Protein AF-A0A1F6EE47-F1 (afdb_monomer)

Radius of gyration: 22.29 Å; Cα contacts (8 Å, |Δi|>4): 575; chains: 1; bounding box: 83×34×62 Å

Organism: NCBI:txid1798505

Nearest PDB structures (foldseek):
  5feb-assembly1_A  TM=3.328E-01  e=7.705E-01  Homo sapiens
  3nab-assembly1_H  TM=1.943E-01  e=7.220E-02  Homo sapiens
  8c7j-assembly1_A  TM=1.849E-01  e=5.494E-01  Cricetulus griseus
  6cpg-assembly1_E  TM=3.644E-01  e=6.563E+00  synthetic construct
  7kzw-assembly1_A  TM=3.455E-01  e=9.739E+00  Francisella tularensis subsp. tularensis SCHU S4

Sequence (277 aa):
MRSLITLIVPLLAALLFLTPASAAFEWRNFGTDPFASSHDDAMQDRERVFRESFGFSIACVAEALRVTSQPGATVRLNVGDQLTVMLSGGFVSNPDTVIAFAPVRTGIEYAATAESWTIFCDGVERQILLPEICFNWSLRTPPRGQEVCLTAEFTVVPGDLVRWALLTRRPMPRSGCWEVCDGDVCSSPQTPCDNCNWLGPLSRVPNDRVPLHSGTYTARATRQTISLPLAAGDEYLALCVDREGQGQSDGGVIEPSDWNEFTYALPPQVWPVWRAF

pLDDT: mean 72.68, std 18.05, range [28.75, 97.94]

Mean predicted aligned error: 14.86 Å

Foldseek 3Di:
DDDDDDDDDDPPPVPPPPPPPPAAAEQAAFQPQFLDPALVRLLVCLLVCVCPVVVDDPVRSVQSNVQVVDWADKDKAFFQDWFQWWAGNNGDIGGRYTYHYDDPDAQDTDIFIWGWDWDQPPNWIKIWIQTRTSRITTIHTADPDDADWQKEKEFDDQQKKKKKFWWALGRDGDHPQQWKDLDPDIDGFHFDRDPDPCVQVCVPPPPSTDGRTMHIDGRRHGMIMGIHGPVSLQIKMKMWIADPPPGATFIDIQHSVNSVPSYDYGDGDGGDDDPDD

Solvent-accessible surface area (backbone atoms only — not comparable to full-atom values): 15674 Å² total; per-residue (Å²): 135,88,86,92,84,83,80,85,79,81,81,74,75,80,75,81,74,79,66,73,80,72,76,59,36,65,53,38,56,89,71,61,55,35,26,29,96,39,67,70,58,36,59,71,46,41,67,56,42,34,43,72,72,68,60,40,51,75,68,38,34,55,50,50,55,58,58,67,72,43,91,51,49,84,44,75,47,40,26,53,41,71,27,53,28,35,29,26,60,64,70,45,7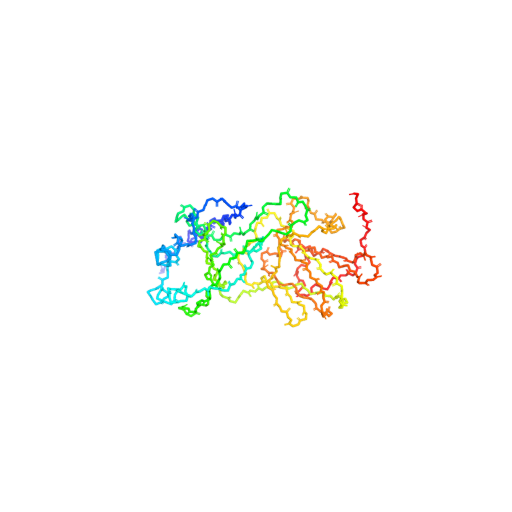8,34,55,47,21,29,31,40,62,63,77,92,52,94,62,56,72,66,62,48,51,22,38,33,44,78,46,76,40,97,93,41,62,32,37,42,35,37,28,79,61,27,27,28,49,27,34,35,57,72,58,91,70,90,76,70,56,39,44,42,32,39,77,54,56,58,58,19,39,39,34,39,28,41,30,33,79,62,87,75,81,91,58,72,30,48,31,34,24,48,49,93,51,69,41,68,63,49,30,61,46,70,80,66,85,51,66,52,50,50,73,78,45,67,90,72,44,43,66,56,38,20,37,74,47,69,32,79,31,44,48,36,38,41,33,30,41,58,78,51,42,80,29,35,40,33,39,39,34,37,43,65,97,67,70,72,44,43,33,36,65,44,45,43,83,52,55,81,44,77,61,42,64,69,66,93,35,81,47,78,79,76,76,84,127

Secondary structure (DSSP, 8-state):
----------SSSSSS-----PPPPEE-STTSS-S-SSHHHHHHTHHHIIIIIS---HHHHHHHHHHHTS--EEEEEETT-EEEEEEETTTEEEEEEEE-PPPSSTT---EEEEEEEEEEETTEEEEEEEETTTT--EEEPPPSS-PPEEEEEEE--TT-EEEEEEEESSPPPP-S--EEEETTEEEPPP-S-----THHHHTTS-TT-EEEEEEEEE-SSSEEEEEEEGGGGGSEEEEEEE-TTT-S-EEEEE-GGGGGSSS-----EE-------

Structure (mmCIF, N/CA/C/O backbone):
data_AF-A0A1F6EE47-F1
#
_entry.id   AF-A0A1F6EE47-F1
#
loop_
_atom_site.group_PDB
_atom_site.id
_atom_site.type_symbol
_atom_site.label_atom_id
_atom_site.label_alt_id
_atom_site.label_comp_id
_atom_site.label_asym_id
_atom_site.label_entity_id
_atom_site.label_seq_id
_atom_site.pdbx_PDB_ins_code
_atom_site.Cartn_x
_atom_site.Cartn_y
_atom_site.Cartn_z
_atom_site.occupancy
_atom_site.B_iso_or_equiv
_atom_site.auth_seq_id
_atom_site.auth_comp_id
_atom_site.auth_asym_id
_atom_site.auth_atom_id
_atom_site.pdbx_PDB_model_num
ATOM 1 N N . MET A 1 1 ? -54.546 6.536 -36.642 1.00 38.75 1 MET A N 1
ATOM 2 C CA . MET A 1 1 ? -53.067 6.624 -36.707 1.00 38.75 1 MET A CA 1
ATOM 3 C C . MET A 1 1 ? -52.617 7.490 -35.532 1.00 38.75 1 MET A C 1
ATOM 5 O O . MET A 1 1 ? -52.939 8.665 -35.534 1.00 38.75 1 MET A O 1
ATOM 9 N N . ARG A 1 2 ? -52.304 6.887 -34.371 1.00 38.53 2 ARG A N 1
ATOM 10 C CA . ARG A 1 2 ? -50.935 6.685 -33.820 1.00 38.53 2 ARG A CA 1
ATOM 11 C C . ARG A 1 2 ? -50.128 7.996 -33.807 1.00 38.53 2 ARG A C 1
ATOM 13 O O . ARG A 1 2 ? -49.660 8.414 -34.853 1.00 38.53 2 ARG A O 1
ATOM 20 N N . SER A 1 3 ? -50.215 8.763 -32.718 1.00 38.47 3 SER A N 1
ATOM 21 C CA . SER A 1 3 ? -49.303 8.766 -31.547 1.00 38.47 3 SER A CA 1
ATOM 22 C C . SER A 1 3 ? -47.941 9.387 -31.849 1.00 38.47 3 SER A C 1
ATOM 24 O O . SER A 1 3 ? -47.076 8.730 -32.416 1.00 38.47 3 SER A O 1
ATOM 26 N N . LEU A 1 4 ? -47.755 10.632 -31.399 1.00 44.78 4 LEU A N 1
ATOM 27 C CA . LEU A 1 4 ? -46.474 11.336 -31.367 1.00 44.78 4 LEU A CA 1
ATOM 28 C C . LEU A 1 4 ? -46.317 11.985 -29.983 1.00 44.78 4 LEU A C 1
ATOM 30 O O . LEU A 1 4 ? -46.493 13.181 -29.798 1.00 44.78 4 LEU A O 1
ATOM 34 N N . ILE A 1 5 ? -46.075 11.144 -28.981 1.00 56.22 5 ILE A N 1
ATOM 35 C CA . ILE A 1 5 ? -45.538 11.541 -27.677 1.00 56.22 5 ILE A CA 1
ATOM 36 C C . ILE A 1 5 ? -44.455 10.516 -27.392 1.00 56.22 5 ILE A C 1
ATOM 38 O O . ILE A 1 5 ? -44.768 9.398 -26.983 1.00 56.22 5 ILE A O 1
ATOM 42 N N . THR A 1 6 ? -43.195 10.834 -27.679 1.00 46.22 6 THR A N 1
ATOM 43 C CA . THR A 1 6 ? -42.081 10.061 -27.122 1.00 46.22 6 THR A CA 1
ATOM 44 C C . THR A 1 6 ? -40.764 10.834 -27.185 1.00 46.22 6 THR A C 1
ATOM 46 O O . THR A 1 6 ? -40.290 11.188 -28.258 1.00 46.22 6 THR A O 1
ATOM 49 N N . LEU A 1 7 ? -40.182 11.006 -25.992 1.00 42.78 7 LEU A N 1
ATOM 50 C CA . LEU A 1 7 ? -38.746 11.060 -25.698 1.00 42.78 7 LEU A CA 1
ATOM 51 C C . LEU A 1 7 ? -37.964 12.320 -26.099 1.00 42.78 7 LEU A C 1
ATOM 53 O O . LEU A 1 7 ? -37.087 12.301 -26.954 1.00 42.78 7 LEU A O 1
ATOM 57 N N . ILE A 1 8 ? -38.159 13.378 -25.317 1.00 50.56 8 ILE A N 1
ATOM 58 C CA . ILE A 1 8 ? -37.025 14.158 -24.804 1.00 50.56 8 ILE A CA 1
ATOM 59 C C . ILE A 1 8 ? -36.973 13.826 -23.307 1.00 50.56 8 ILE A C 1
ATOM 61 O O . ILE A 1 8 ? -38.031 13.765 -22.690 1.00 50.56 8 ILE A O 1
ATOM 65 N N . VAL A 1 9 ? -35.777 13.604 -22.748 1.00 47.34 9 VAL A N 1
ATOM 66 C CA . VAL A 1 9 ? -35.469 12.994 -21.427 1.00 47.34 9 VAL A CA 1
ATOM 67 C C . VAL A 1 9 ? -35.336 11.461 -21.543 1.00 47.34 9 VAL A C 1
ATOM 69 O O . VAL A 1 9 ? -36.351 10.771 -21.562 1.00 47.34 9 VAL A O 1
ATOM 72 N N . PRO A 1 10 ? -34.106 10.909 -21.686 1.00 43.91 10 PRO A N 1
ATOM 73 C CA . PRO A 1 10 ? -33.052 11.056 -20.681 1.00 43.91 10 PRO A CA 1
ATOM 74 C C . PRO A 1 10 ? -31.636 11.134 -21.298 1.00 43.91 10 PRO A C 1
ATOM 76 O O . PRO A 1 10 ? -30.920 10.143 -21.358 1.00 43.91 10 PRO A O 1
ATOM 79 N N . LEU A 1 11 ? -31.193 12.319 -21.727 1.00 39.97 11 LEU A N 1
ATOM 80 C CA . LEU A 1 11 ? -29.758 12.562 -21.977 1.00 39.97 11 LEU A CA 1
ATOM 81 C C . LEU A 1 11 ? -29.088 13.330 -20.821 1.00 39.97 11 LEU A C 1
ATOM 83 O O . LEU A 1 11 ? -27.889 13.574 -20.848 1.00 39.97 11 LEU A O 1
ATOM 87 N N . LEU A 1 12 ? -29.853 13.678 -19.777 1.00 40.66 12 LEU A N 1
ATOM 88 C CA . LEU A 1 12 ? -29.354 14.364 -18.578 1.00 40.66 12 LEU A CA 1
ATOM 89 C C . LEU A 1 12 ? -28.996 13.426 -17.411 1.00 40.66 12 LEU A C 1
ATOM 91 O O . LEU A 1 12 ? -28.459 13.892 -16.414 1.00 40.66 12 LEU A O 1
ATOM 95 N N . ALA A 1 13 ? -29.256 12.119 -17.513 1.00 44.00 13 ALA A N 1
ATOM 96 C CA . ALA A 1 13 ? -28.971 11.177 -16.423 1.00 44.00 13 ALA A CA 1
ATOM 97 C C . ALA A 1 13 ? -27.540 10.597 -16.450 1.00 44.00 13 ALA A C 1
ATOM 99 O O . ALA A 1 13 ? -27.125 9.969 -15.483 1.00 44.00 13 ALA A O 1
ATOM 100 N N . ALA A 1 14 ? -26.770 10.819 -17.522 1.00 42.91 14 ALA A N 1
ATOM 101 C CA . ALA A 1 14 ? -25.417 10.266 -17.666 1.00 42.91 14 ALA A CA 1
ATOM 102 C C . ALA A 1 14 ? -24.290 11.223 -17.220 1.00 42.91 14 ALA A C 1
ATOM 104 O O . ALA A 1 14 ? -23.125 10.843 -17.234 1.00 42.91 14 ALA A O 1
ATOM 105 N N . LEU A 1 15 ? -24.616 12.452 -16.806 1.00 38.53 15 LEU A N 1
ATOM 106 C CA . LEU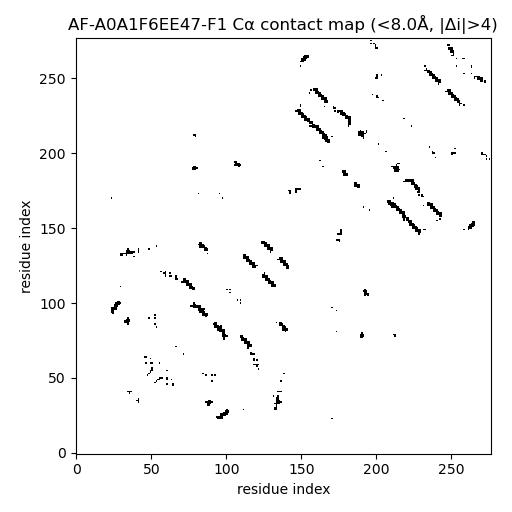 A 1 15 ? -23.638 13.488 -16.433 1.00 38.53 15 LEU A CA 1
ATOM 107 C C . LEU A 1 15 ? -23.430 13.648 -14.915 1.00 38.53 15 LEU A C 1
ATOM 109 O O . LEU A 1 15 ? -22.719 14.556 -14.497 1.00 38.53 15 LEU A O 1
ATOM 113 N N . LEU A 1 16 ? -24.016 12.777 -14.084 1.00 39.62 16 LEU A N 1
ATOM 114 C CA . LEU A 1 16 ? -24.031 12.935 -12.620 1.00 39.62 16 LEU A CA 1
ATOM 115 C C . LEU A 1 16 ? -23.097 12.009 -11.821 1.00 39.62 16 LEU A C 1
ATOM 117 O O . LEU A 1 16 ? -23.175 12.003 -10.599 1.00 39.62 16 LEU A O 1
ATOM 121 N N . PHE A 1 17 ? -22.163 11.296 -12.459 1.00 37.28 17 PHE A N 1
ATOM 122 C CA . PHE A 1 17 ? -21.141 10.524 -11.727 1.00 37.28 17 PHE A CA 1
ATOM 123 C C . PHE A 1 17 ? -19.707 10.777 -12.198 1.00 37.28 17 PHE A C 1
ATOM 125 O O . PHE A 1 17 ? -18.836 9.930 -12.032 1.00 37.28 17 PHE A O 1
ATOM 132 N N . LEU A 1 18 ? -19.419 11.976 -12.707 1.00 34.66 18 LEU A N 1
ATOM 133 C CA . LEU A 1 18 ? -18.061 12.508 -12.599 1.00 34.66 18 LEU A CA 1
ATOM 134 C C . LEU A 1 18 ? -17.890 13.008 -11.162 1.00 34.66 18 LEU A C 1
ATOM 136 O O . LEU A 1 18 ? -17.888 14.209 -10.900 1.00 34.66 18 LEU A O 1
ATOM 140 N N . THR A 1 19 ? -17.808 12.076 -10.208 1.00 37.03 19 THR A N 1
ATOM 141 C CA . THR A 1 19 ? -17.204 12.407 -8.919 1.00 37.03 19 THR A CA 1
ATOM 142 C C . THR A 1 19 ? -15.814 12.938 -9.246 1.00 37.03 19 THR A C 1
ATOM 144 O O . THR A 1 19 ? -15.086 12.250 -9.973 1.00 37.03 19 THR A O 1
ATOM 147 N N . PRO A 1 20 ? -15.434 14.146 -8.792 1.00 36.84 20 PRO A N 1
ATOM 148 C CA . PRO A 1 20 ? -14.045 14.551 -8.899 1.00 36.84 20 PRO A CA 1
ATOM 149 C C . PRO A 1 20 ? -13.223 13.414 -8.300 1.00 36.84 20 PRO A C 1
ATOM 151 O O . PRO A 1 20 ? -13.563 12.925 -7.222 1.00 36.84 20 PRO A O 1
ATOM 154 N N . ALA A 1 21 ? -12.211 12.939 -9.029 1.00 44.69 21 ALA A N 1
ATOM 155 C CA . ALA A 1 21 ? -11.207 12.074 -8.439 1.00 44.69 21 ALA A CA 1
ATOM 156 C C . ALA A 1 21 ? -10.668 12.853 -7.237 1.00 44.69 21 ALA A C 1
ATOM 158 O O . ALA A 1 21 ? -9.976 13.858 -7.416 1.00 44.69 21 ALA A O 1
ATOM 159 N N . SER A 1 22 ? -11.121 12.484 -6.036 1.00 51.94 22 SER A N 1
ATOM 160 C CA . SER A 1 22 ? -10.661 13.110 -4.809 1.00 51.94 22 SER A CA 1
ATOM 161 C C . SER A 1 22 ? -9.159 12.907 -4.815 1.00 51.94 22 SER A C 1
ATOM 163 O O . SER A 1 22 ? -8.699 11.774 -4.971 1.00 51.94 22 SER A O 1
ATOM 165 N N . ALA A 1 23 ? -8.395 13.996 -4.793 1.00 60.44 23 ALA A N 1
ATOM 166 C CA . ALA A 1 23 ? -6.951 13.870 -4.767 1.00 60.44 23 ALA A CA 1
ATOM 167 C C . ALA A 1 23 ? -6.591 13.063 -3.515 1.00 60.44 23 ALA A C 1
ATOM 169 O O . ALA A 1 23 ? -7.028 13.417 -2.419 1.00 60.44 23 ALA A O 1
ATOM 170 N N . ALA A 1 24 ? -5.862 11.962 -3.703 1.00 68.50 24 ALA A N 1
ATOM 171 C CA . ALA A 1 24 ? -5.392 11.122 -2.611 1.00 68.50 24 ALA A CA 1
ATOM 172 C C . ALA A 1 24 ? -4.712 11.992 -1.545 1.00 68.50 24 ALA A C 1
ATOM 174 O O . ALA A 1 24 ? -3.914 12.875 -1.878 1.00 68.50 24 ALA A O 1
ATOM 175 N N . PHE A 1 25 ? -5.037 11.770 -0.272 1.00 79.50 25 PHE A N 1
ATOM 176 C CA . PHE A 1 25 ? -4.354 12.469 0.810 1.00 79.50 25 PHE A CA 1
ATOM 177 C C . PHE A 1 25 ? -2.930 11.931 0.935 1.00 79.50 25 PHE A C 1
ATOM 179 O O . PHE A 1 25 ? -2.726 10.724 1.004 1.00 79.50 25 PHE A O 1
ATOM 186 N N . GLU A 1 26 ? -1.934 12.807 0.991 1.00 79.38 26 GLU A N 1
ATOM 187 C CA . GLU A 1 26 ? -0.536 12.398 1.091 1.00 79.38 26 GLU A CA 1
ATOM 188 C C . GLU A 1 26 ? -0.009 12.604 2.516 1.00 79.38 26 GLU A C 1
ATOM 190 O O . GLU A 1 26 ? 0.140 13.740 2.976 1.00 79.38 26 GLU A O 1
ATOM 195 N N . TRP A 1 27 ? 0.338 11.518 3.213 1.00 80.25 27 TRP A N 1
ATOM 196 C CA . TRP A 1 27 ? 1.010 11.611 4.512 1.00 80.25 27 TRP A CA 1
ATOM 197 C C . TRP A 1 27 ? 2.514 11.802 4.303 1.00 80.25 27 TRP A C 1
ATOM 199 O O . TRP A 1 27 ? 3.273 10.847 4.128 1.00 80.25 27 TRP A O 1
ATOM 209 N N . ARG A 1 28 ? 2.927 13.071 4.235 1.00 71.06 28 ARG A N 1
ATOM 210 C CA . ARG A 1 28 ? 4.253 13.470 3.732 1.00 71.06 28 ARG A CA 1
ATOM 211 C C . ARG A 1 28 ? 5.368 13.543 4.763 1.00 71.06 28 ARG A C 1
ATOM 213 O O . ARG A 1 28 ? 6.534 13.530 4.389 1.00 71.06 28 ARG A O 1
ATOM 220 N N . ASN A 1 29 ? 5.043 13.676 6.041 1.00 67.56 29 ASN A N 1
ATOM 221 C CA . ASN A 1 29 ? 6.033 13.946 7.077 1.00 67.56 29 ASN A CA 1
ATOM 222 C C . ASN A 1 29 ? 5.746 13.099 8.315 1.00 67.56 29 ASN A C 1
ATOM 224 O O . ASN A 1 29 ? 4.605 12.988 8.761 1.00 67.56 29 ASN A O 1
ATOM 228 N N . PHE A 1 30 ? 6.801 12.559 8.916 1.00 64.69 30 PHE A N 1
ATOM 229 C CA . PHE A 1 30 ? 6.706 11.981 10.251 1.00 64.69 30 PHE A CA 1
ATOM 230 C C . PHE A 1 30 ? 6.303 13.065 11.256 1.00 64.69 30 PHE A C 1
ATOM 232 O O . PHE A 1 30 ? 6.806 14.187 11.197 1.00 64.69 30 PHE A O 1
ATOM 239 N N . GLY A 1 31 ? 5.418 12.738 12.195 1.00 59.28 31 GLY A N 1
ATOM 240 C CA . GLY A 1 31 ? 5.048 13.662 13.269 1.00 59.28 31 GLY A CA 1
ATOM 241 C C . GLY A 1 31 ? 3.939 14.668 12.927 1.00 59.28 31 GLY A C 1
ATOM 242 O O . GLY A 1 31 ? 3.527 15.403 13.820 1.00 59.28 31 GLY A O 1
ATOM 243 N N . THR A 1 32 ? 3.434 14.727 11.687 1.00 66.38 32 THR A N 1
ATOM 244 C CA . THR A 1 32 ? 2.357 15.673 11.334 1.00 66.38 32 THR A CA 1
ATOM 245 C C . THR A 1 32 ? 0.978 15.173 11.732 1.00 66.38 32 THR A C 1
ATOM 247 O O . THR A 1 32 ? 0.657 14.005 11.509 1.00 66.38 32 THR A O 1
ATOM 250 N N . ASP A 1 33 ? 0.169 16.095 12.262 1.00 75.62 33 ASP A N 1
ATOM 251 C CA . ASP A 1 33 ? -1.234 15.909 12.645 1.00 75.62 33 ASP A CA 1
ATOM 252 C C . ASP A 1 33 ? -1.484 14.616 13.433 1.00 75.62 33 ASP A C 1
ATOM 254 O O . ASP A 1 33 ? -2.252 13.762 12.989 1.00 75.62 33 ASP A O 1
ATOM 258 N N . PRO A 1 34 ? -0.837 14.429 14.598 1.00 79.31 34 PRO A N 1
ATOM 259 C CA . PRO A 1 34 ? -1.016 13.215 15.380 1.00 79.31 34 PRO A CA 1
ATOM 260 C C . PRO A 1 34 ? -2.489 12.983 15.727 1.00 79.31 34 PRO A C 1
ATOM 262 O O . PRO A 1 34 ? -3.202 13.904 16.130 1.00 79.31 34 PRO A O 1
ATOM 265 N N . PHE A 1 35 ? -2.945 11.743 15.569 1.00 88.56 35 PHE A N 1
ATOM 266 C CA . PHE A 1 35 ? -4.237 11.303 16.079 1.00 88.56 35 PHE A CA 1
ATOM 267 C C . PHE A 1 35 ? -4.237 11.348 17.608 1.00 88.56 35 PHE A C 1
ATOM 269 O O . PHE A 1 35 ? -5.151 11.915 18.200 1.00 88.56 35 PHE A O 1
ATOM 276 N N . ALA A 1 36 ? -3.178 10.824 18.231 1.00 85.12 36 ALA A N 1
ATOM 277 C CA . ALA A 1 36 ? -3.014 10.805 19.679 1.00 85.12 36 ALA A CA 1
ATOM 278 C C . ALA A 1 36 ? -1.576 11.137 20.102 1.00 85.12 36 ALA A C 1
ATOM 280 O O . ALA A 1 36 ? -0.641 11.098 19.301 1.00 85.12 36 ALA A O 1
ATOM 281 N N . SER A 1 37 ? -1.395 11.461 21.384 1.00 82.81 37 SER A N 1
ATOM 282 C CA . SER A 1 37 ? -0.085 11.732 21.993 1.00 82.81 37 SER A CA 1
ATOM 283 C C . SER A 1 37 ? 0.706 10.476 22.349 1.00 82.81 37 SER A C 1
ATOM 285 O O . SER A 1 37 ? 1.930 10.544 22.462 1.00 82.81 37 SER A O 1
ATOM 287 N N . SER A 1 38 ? 0.030 9.343 22.537 1.00 84.00 38 SER A N 1
ATOM 288 C CA . SER A 1 38 ? 0.644 8.065 22.886 1.00 84.00 38 SER A CA 1
ATOM 289 C C . SER A 1 38 ? -0.138 6.888 22.299 1.00 84.00 38 SER A C 1
ATOM 291 O O . SER A 1 38 ? -1.284 7.034 21.866 1.00 84.00 38 SER A O 1
ATOM 293 N N . HIS A 1 39 ? 0.488 5.710 22.309 1.00 90.44 39 HIS A N 1
ATOM 294 C CA . HIS A 1 39 ? -0.161 4.453 21.936 1.00 90.44 39 HIS A CA 1
ATOM 295 C C . HIS A 1 39 ? -1.358 4.152 22.844 1.00 90.44 39 HIS A C 1
ATOM 297 O O . HIS A 1 39 ? -2.450 3.894 22.343 1.00 90.44 39 HIS A O 1
ATOM 303 N N . ASP A 1 40 ? -1.180 4.284 24.162 1.00 92.94 40 ASP A N 1
ATOM 304 C CA . ASP A 1 40 ? -2.241 4.052 25.146 1.00 92.94 40 ASP A CA 1
ATOM 305 C C . ASP A 1 40 ? -3.436 4.988 24.925 1.00 92.94 40 ASP A C 1
ATOM 307 O O . ASP A 1 40 ? -4.584 4.542 24.987 1.00 92.94 40 ASP A O 1
ATOM 311 N N . ASP A 1 41 ? -3.181 6.264 24.611 1.00 89.81 41 ASP A N 1
ATOM 312 C CA . ASP A 1 41 ? -4.236 7.230 24.283 1.00 89.81 41 ASP A CA 1
ATOM 313 C C . ASP A 1 41 ? -4.998 6.796 23.021 1.00 89.81 41 ASP A C 1
ATOM 315 O O . ASP A 1 41 ? -6.227 6.749 23.017 1.00 89.81 41 ASP A O 1
ATOM 319 N N . ALA A 1 42 ? -4.285 6.393 21.962 1.00 92.25 42 ALA A N 1
ATOM 320 C CA . ALA A 1 42 ? -4.921 5.912 20.737 1.00 92.25 42 ALA A CA 1
ATOM 321 C C . ALA A 1 42 ? -5.764 4.648 20.970 1.00 92.25 42 ALA A C 1
ATOM 323 O O . ALA A 1 42 ? -6.823 4.478 20.357 1.00 92.25 42 ALA A O 1
ATOM 324 N N . MET A 1 43 ? -5.316 3.765 21.865 1.00 95.81 43 MET A N 1
ATOM 325 C CA . MET A 1 43 ? -6.008 2.524 22.203 1.00 95.81 43 MET A CA 1
ATOM 326 C C . MET A 1 43 ? -7.287 2.740 23.013 1.00 95.81 43 MET A C 1
ATOM 328 O O . MET A 1 43 ? -8.208 1.928 22.895 1.00 95.81 43 MET A O 1
ATOM 332 N N . GLN A 1 44 ? -7.394 3.826 23.783 1.00 95.88 44 GLN A N 1
ATOM 333 C CA . GLN A 1 44 ? -8.630 4.176 24.494 1.00 95.88 44 GLN A CA 1
ATOM 334 C C . GLN A 1 44 ? -9.768 4.534 23.527 1.00 95.88 44 GLN A C 1
ATOM 336 O O . GLN A 1 44 ? -10.919 4.168 23.764 1.00 95.88 44 GLN A O 1
ATOM 341 N N . ASP A 1 45 ? -9.442 5.167 22.400 1.00 94.50 45 ASP A N 1
ATOM 342 C CA . ASP A 1 45 ? -10.418 5.627 21.407 1.00 94.50 45 ASP A CA 1
ATOM 343 C C . ASP A 1 45 ? -10.770 4.583 20.330 1.00 94.50 45 ASP A C 1
ATOM 345 O O . ASP A 1 45 ? -11.643 4.815 19.486 1.00 94.50 45 ASP A O 1
ATOM 349 N N . ARG A 1 46 ? -10.137 3.403 20.346 1.00 95.38 46 ARG A N 1
ATOM 350 C CA . ARG A 1 46 ? -10.224 2.420 19.250 1.00 95.38 46 ARG A CA 1
ATOM 351 C C . ARG A 1 46 ? -11.644 1.936 18.934 1.00 95.38 46 ARG A C 1
ATOM 353 O O . ARG A 1 46 ? -11.982 1.763 17.768 1.00 95.38 46 ARG A O 1
ATOM 360 N N . GLU A 1 47 ? -12.511 1.755 19.937 1.00 97.12 47 GLU A N 1
ATOM 361 C CA . GLU A 1 47 ? -13.910 1.359 19.688 1.00 97.12 47 GLU A CA 1
ATOM 362 C C . GLU A 1 47 ? -14.634 2.424 18.866 1.00 97.12 47 GLU A C 1
ATOM 364 O O . GLU A 1 47 ? -15.318 2.120 17.884 1.00 97.12 47 GLU A O 1
ATOM 369 N N . ARG A 1 48 ? -14.446 3.686 19.260 1.00 95.81 48 ARG A N 1
ATOM 370 C CA . ARG A 1 48 ? -15.029 4.834 18.581 1.00 95.81 48 ARG A CA 1
ATOM 371 C C . ARG A 1 48 ? -14.497 4.940 17.158 1.00 95.81 48 ARG A C 1
ATOM 373 O O . ARG A 1 48 ? -15.284 5.123 16.235 1.00 95.81 48 ARG A O 1
ATOM 380 N N . VAL A 1 49 ? -13.194 4.751 16.968 1.00 96.38 49 VAL A N 1
ATOM 381 C CA . VAL A 1 49 ? -12.560 4.693 15.645 1.00 96.38 49 VAL A CA 1
ATOM 382 C C . VAL A 1 49 ? -13.207 3.622 14.767 1.00 96.38 49 VAL A C 1
ATOM 384 O O . VAL A 1 49 ? -13.672 3.934 13.669 1.00 96.38 49 VAL A O 1
ATOM 387 N N . PHE A 1 50 ? -13.308 2.382 15.249 1.00 96.62 50 PHE A N 1
ATOM 388 C CA . PHE A 1 50 ? -13.862 1.274 14.466 1.00 96.62 50 PHE A CA 1
ATOM 389 C C . PHE A 1 50 ? -15.327 1.512 14.099 1.00 96.62 50 PHE A C 1
ATOM 391 O O . PHE A 1 50 ? -15.722 1.319 12.949 1.00 96.62 50 PHE A O 1
ATOM 398 N N . ARG A 1 51 ? -16.129 1.975 15.059 1.00 94.50 51 ARG A N 1
ATOM 399 C CA . ARG A 1 51 ? -17.566 2.178 14.871 1.00 94.50 51 ARG A CA 1
ATOM 400 C C . ARG A 1 51 ? -17.887 3.416 14.038 1.00 94.50 51 ARG A C 1
ATOM 402 O O . ARG A 1 51 ? -18.669 3.334 13.098 1.00 94.50 51 ARG A O 1
ATOM 409 N N . GLU A 1 52 ? -17.334 4.566 14.405 1.00 91.94 52 GLU A N 1
ATOM 410 C CA . GLU A 1 52 ? -17.770 5.871 13.889 1.00 91.94 52 GLU A CA 1
ATOM 411 C C . GLU A 1 52 ? -16.947 6.330 12.691 1.00 91.94 52 GLU A C 1
ATOM 413 O O . GLU A 1 52 ? -17.484 6.990 11.808 1.00 91.94 52 GLU A O 1
ATOM 418 N N . SER A 1 53 ? -15.659 5.980 12.643 1.00 91.75 53 SER A N 1
ATOM 419 C CA . SER A 1 53 ? -14.756 6.466 11.593 1.00 91.75 53 SER A CA 1
ATOM 420 C C . SER A 1 53 ? -14.535 5.432 10.492 1.00 91.75 53 SER A C 1
ATOM 422 O O . SER A 1 53 ? -14.620 5.763 9.313 1.00 91.75 53 SER A O 1
ATOM 424 N N . PHE A 1 54 ? -14.298 4.166 10.849 1.00 92.56 54 PHE A N 1
ATOM 425 C CA . PHE A 1 54 ? -14.190 3.082 9.863 1.00 92.56 54 PHE A CA 1
ATOM 426 C C . PHE A 1 54 ? -15.553 2.521 9.440 1.00 92.56 54 PHE A C 1
ATOM 428 O O . PHE A 1 54 ? -15.630 1.792 8.450 1.00 92.56 54 PHE A O 1
ATOM 435 N N . GLY A 1 55 ? -16.625 2.863 10.163 1.00 91.56 55 GLY A N 1
ATOM 436 C CA . GLY A 1 55 ? -17.990 2.465 9.822 1.00 91.56 55 GLY A CA 1
ATOM 437 C C . GLY A 1 55 ? -18.217 0.955 9.900 1.00 91.56 55 GLY A C 1
ATOM 438 O O . GLY A 1 55 ? -18.979 0.402 9.107 1.00 91.56 55 GLY A O 1
ATOM 439 N N . PHE A 1 56 ? -17.520 0.265 10.804 1.00 94.44 56 PHE A N 1
ATOM 440 C CA . PHE A 1 56 ? -17.652 -1.178 10.967 1.00 94.44 56 PHE A CA 1
ATOM 441 C C . PHE A 1 56 ? -19.039 -1.566 11.492 1.00 94.44 56 PHE A C 1
ATOM 443 O O . PHE A 1 56 ? -19.618 -0.894 12.347 1.00 94.44 56 PHE A O 1
ATOM 450 N N . SER A 1 57 ? -19.556 -2.700 11.007 1.00 93.75 57 SER A N 1
ATOM 451 C CA . SER A 1 57 ? -20.748 -3.337 11.574 1.00 93.75 57 SER A CA 1
ATOM 452 C C . SER A 1 57 ? -20.504 -3.740 13.034 1.00 93.75 57 SER A C 1
ATOM 454 O O . SER A 1 57 ? -19.361 -3.900 13.459 1.00 93.75 57 SER A O 1
ATOM 456 N N . ILE A 1 58 ? -21.565 -3.961 13.818 1.00 93.81 58 ILE A N 1
ATOM 457 C CA . ILE A 1 58 ? -21.439 -4.372 15.232 1.00 93.81 58 ILE A CA 1
ATOM 458 C C . ILE A 1 58 ? -20.558 -5.627 15.374 1.00 93.81 58 ILE A C 1
ATOM 460 O O . ILE A 1 58 ? -19.714 -5.695 16.266 1.00 93.81 58 ILE A O 1
ATOM 464 N N . ALA A 1 59 ? -20.711 -6.596 14.464 1.00 92.06 59 ALA A N 1
ATOM 465 C CA . ALA A 1 59 ? -19.892 -7.805 14.442 1.00 92.06 59 ALA A CA 1
ATOM 466 C C . ALA A 1 59 ? -18.419 -7.501 14.113 1.00 92.06 59 ALA A C 1
ATOM 468 O O . ALA A 1 59 ? -17.526 -8.003 14.794 1.00 92.06 59 ALA A O 1
ATOM 469 N N . CYS A 1 60 ? -18.159 -6.637 13.124 1.00 95.00 60 CYS A N 1
ATOM 470 C CA . CYS A 1 60 ? -16.806 -6.179 12.804 1.00 95.00 60 CYS A CA 1
ATOM 471 C C . CYS A 1 60 ? -16.154 -5.414 13.968 1.00 95.00 60 CYS A C 1
ATOM 473 O O . CYS A 1 60 ? -14.972 -5.616 14.224 1.00 95.00 60 CYS A O 1
ATOM 475 N N . VAL A 1 61 ? -16.895 -4.560 14.688 1.00 97.50 61 VAL A N 1
ATOM 476 C CA . VAL A 1 61 ? -16.372 -3.831 15.859 1.00 97.50 61 VAL A CA 1
ATOM 477 C C . VAL A 1 61 ? -15.977 -4.809 16.962 1.00 97.50 61 VAL A C 1
ATOM 479 O O . VAL A 1 61 ? -14.882 -4.692 17.505 1.00 97.50 61 VAL A O 1
ATOM 482 N N . ALA A 1 62 ? -16.823 -5.798 17.265 1.00 96.44 62 ALA A N 1
ATOM 483 C CA . ALA A 1 62 ? -16.512 -6.810 18.272 1.00 96.44 62 ALA A CA 1
ATOM 484 C C . ALA A 1 62 ? -15.236 -7.595 17.924 1.00 96.44 62 ALA A C 1
ATOM 486 O O . ALA A 1 62 ? -14.377 -7.787 18.784 1.00 96.44 62 ALA A O 1
ATOM 487 N N . GLU A 1 63 ? -15.078 -7.994 16.659 1.00 96.88 63 GLU A N 1
ATOM 488 C CA . GLU A 1 63 ? -13.877 -8.690 16.195 1.00 96.88 63 GLU A CA 1
ATOM 489 C C . GLU A 1 63 ? -12.637 -7.787 16.222 1.00 96.88 63 GLU A C 1
ATOM 491 O O . GLU A 1 63 ? -11.591 -8.195 16.725 1.00 96.88 63 GLU A O 1
ATOM 496 N N . ALA A 1 64 ? -12.758 -6.538 15.764 1.00 97.06 64 ALA A N 1
ATOM 497 C CA . ALA A 1 64 ? -11.682 -5.550 15.810 1.00 97.06 64 ALA A CA 1
ATOM 498 C C . ALA A 1 64 ? -11.200 -5.302 17.248 1.00 97.06 64 ALA A C 1
ATOM 500 O O . ALA A 1 64 ? -9.999 -5.333 17.514 1.00 97.06 64 ALA A O 1
ATOM 501 N N . LEU A 1 65 ? -12.119 -5.131 18.203 1.00 97.94 65 LEU A N 1
ATOM 502 C CA . LEU A 1 65 ? -11.784 -4.992 19.622 1.00 97.94 65 LEU A CA 1
ATOM 503 C C . LEU A 1 65 ? -11.119 -6.247 20.186 1.00 97.94 65 LEU A C 1
ATOM 505 O O . LEU A 1 65 ? -10.164 -6.146 20.955 1.00 97.94 65 LEU A O 1
ATOM 509 N N . ARG A 1 66 ? -11.595 -7.432 19.791 1.00 96.88 66 ARG A N 1
ATOM 510 C CA . ARG A 1 66 ? -11.008 -8.702 20.216 1.00 96.88 66 ARG A CA 1
ATOM 511 C C . ARG A 1 66 ? -9.566 -8.832 19.732 1.00 96.88 66 ARG A C 1
ATOM 513 O O . ARG A 1 66 ? -8.703 -9.142 20.550 1.00 96.88 66 ARG A O 1
ATOM 520 N N . VAL A 1 67 ? -9.282 -8.591 18.450 1.00 96.19 67 VAL A N 1
ATOM 521 C CA . VAL A 1 67 ? -7.916 -8.746 17.917 1.00 96.19 67 VAL A CA 1
ATOM 522 C C . VAL A 1 67 ? -6.967 -7.665 18.428 1.00 96.19 67 VAL A C 1
ATOM 524 O O . VAL A 1 67 ? -5.854 -7.990 18.824 1.00 96.19 67 VAL A O 1
ATOM 527 N N . THR A 1 68 ? -7.423 -6.412 18.520 1.00 97.12 68 THR A N 1
ATOM 528 C CA . THR A 1 68 ? -6.599 -5.289 19.005 1.00 97.12 68 THR A CA 1
ATOM 529 C C . THR A 1 68 ? -6.421 -5.287 20.524 1.00 97.12 68 THR A C 1
ATOM 531 O O . THR A 1 68 ? -5.680 -4.475 21.068 1.00 97.12 68 THR A O 1
ATOM 534 N N . SER A 1 69 ? -7.065 -6.207 21.250 1.00 95.69 69 SER A N 1
ATOM 535 C CA . SER A 1 69 ? -6.755 -6.451 22.665 1.00 95.69 69 SER A CA 1
ATOM 536 C C . SER A 1 69 ? -5.390 -7.116 22.881 1.00 95.69 69 SER A C 1
ATOM 538 O O . SER A 1 69 ? -4.887 -7.107 24.002 1.00 95.69 69 SER A O 1
ATOM 540 N N . GLN A 1 70 ? -4.805 -7.695 21.830 1.00 95.25 70 GLN A N 1
ATOM 541 C CA . GLN A 1 70 ? -3.475 -8.296 21.838 1.00 95.25 70 GLN A CA 1
ATOM 542 C C . GLN A 1 70 ? -2.494 -7.402 21.076 1.00 95.25 70 GLN A C 1
ATOM 544 O O . GLN A 1 70 ? -2.928 -6.702 20.157 1.00 95.25 70 GLN A O 1
ATOM 549 N N . PRO A 1 71 ? -1.187 -7.461 21.385 1.00 93.38 71 PRO A N 1
ATOM 550 C CA . PRO A 1 71 ? -0.176 -6.856 20.532 1.00 93.38 71 PRO A CA 1
ATOM 551 C C . PRO A 1 71 ? -0.288 -7.378 19.094 1.00 93.38 71 PRO A C 1
ATOM 553 O O . PRO A 1 71 ? -0.456 -8.580 18.869 1.00 93.38 71 PRO A O 1
ATOM 556 N N . GLY A 1 72 ? -0.240 -6.472 18.128 1.00 92.62 72 GLY A N 1
ATOM 557 C CA . GLY A 1 72 ? -0.263 -6.764 16.703 1.00 92.62 72 GLY A CA 1
ATOM 558 C C . GLY A 1 72 ? 1.112 -7.135 16.159 1.00 92.62 72 GLY A C 1
ATOM 559 O O . GLY A 1 72 ? 2.136 -7.082 16.840 1.00 92.62 72 GLY A O 1
ATOM 560 N N . ALA A 1 73 ? 1.134 -7.523 14.888 1.00 91.12 73 ALA A N 1
ATOM 561 C CA . ALA A 1 73 ? 2.375 -7.779 14.176 1.00 91.12 73 ALA A CA 1
ATOM 562 C C . ALA A 1 73 ? 3.065 -6.457 13.824 1.00 91.12 73 ALA A C 1
ATOM 564 O O . ALA A 1 73 ? 2.420 -5.517 13.362 1.00 91.12 73 ALA A O 1
ATOM 565 N N . THR A 1 74 ? 4.384 -6.401 13.982 1.00 88.69 74 THR A N 1
ATOM 566 C CA . THR A 1 74 ? 5.183 -5.270 13.507 1.00 88.69 74 THR A CA 1
ATOM 567 C C . THR A 1 74 ? 5.301 -5.323 11.985 1.00 88.69 74 THR A C 1
ATOM 569 O O . THR A 1 74 ? 5.816 -6.295 11.430 1.00 88.69 74 THR A O 1
ATOM 572 N N . VAL A 1 75 ? 4.855 -4.267 11.309 1.00 82.31 75 VAL A N 1
ATOM 573 C CA . VAL A 1 75 ? 4.987 -4.083 9.857 1.00 82.31 75 VAL A CA 1
ATOM 574 C C . VAL A 1 75 ? 5.661 -2.747 9.547 1.00 82.31 75 VAL A C 1
ATOM 576 O O . VAL A 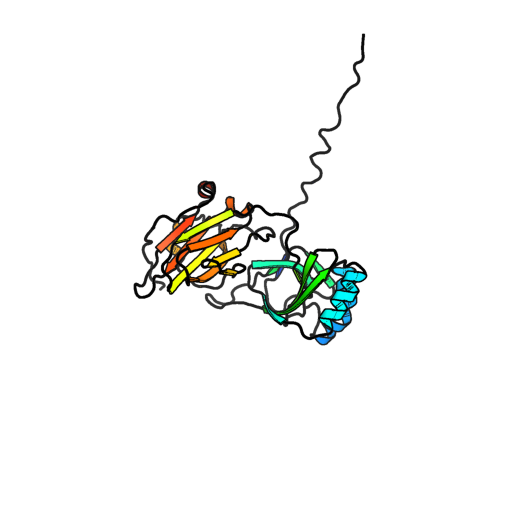1 75 ? 5.748 -1.865 10.402 1.00 82.31 75 VAL A O 1
ATOM 579 N N . ARG A 1 76 ? 6.143 -2.585 8.313 1.00 79.88 76 ARG A N 1
ATOM 580 C CA . ARG A 1 76 ? 6.706 -1.323 7.816 1.00 79.88 76 ARG A CA 1
ATOM 581 C C . ARG A 1 76 ? 5.753 -0.723 6.787 1.00 79.88 76 ARG A C 1
ATOM 583 O O . ARG A 1 76 ? 5.383 -1.405 5.837 1.00 79.88 76 ARG A O 1
ATOM 590 N N . LEU A 1 77 ? 5.359 0.528 7.002 1.00 73.62 77 LEU A N 1
ATOM 591 C CA . LEU A 1 77 ? 4.668 1.360 6.025 1.00 73.62 77 LEU A CA 1
ATOM 592 C C . LEU A 1 77 ? 5.716 2.094 5.210 1.00 73.62 77 LEU A C 1
ATOM 594 O O . LEU A 1 77 ? 6.440 2.937 5.747 1.00 73.62 77 LEU A O 1
ATOM 598 N N . ASN A 1 78 ? 5.793 1.768 3.933 1.00 69.69 78 ASN A N 1
ATOM 599 C CA . ASN A 1 78 ? 6.746 2.382 3.020 1.00 69.69 78 ASN A CA 1
ATOM 600 C C . ASN A 1 78 ? 6.082 3.574 2.323 1.00 69.69 78 ASN A C 1
ATOM 602 O O . ASN A 1 78 ? 4.871 3.752 2.438 1.00 69.69 78 ASN A O 1
ATOM 606 N N . VAL A 1 79 ? 6.842 4.398 1.591 1.00 64.12 79 VAL A N 1
ATOM 607 C CA . VAL A 1 79 ? 6.282 5.433 0.683 1.00 64.12 79 VAL A CA 1
ATOM 608 C C . VAL A 1 79 ? 5.248 4.784 -0.267 1.00 64.12 79 VAL A C 1
ATOM 610 O O . VAL A 1 79 ? 5.137 3.584 -0.278 1.00 64.12 79 VAL A O 1
ATOM 613 N N . GLY A 1 80 ? 4.397 5.462 -1.021 1.00 63.34 80 GLY A N 1
ATOM 614 C CA . GLY A 1 80 ? 3.419 4.881 -1.963 1.00 63.34 80 GLY A CA 1
ATOM 615 C C . GLY A 1 80 ? 2.429 3.810 -1.450 1.00 63.34 80 GLY A C 1
ATOM 616 O O . GLY A 1 80 ? 1.526 3.454 -2.206 1.00 63.34 80 GLY A O 1
ATOM 617 N N . ASP A 1 81 ? 2.535 3.324 -0.208 1.00 71.62 81 ASP A N 1
ATOM 618 C CA . ASP A 1 81 ? 1.586 2.424 0.427 1.00 71.62 81 ASP A CA 1
ATOM 619 C C . ASP A 1 81 ? 0.225 3.111 0.444 1.00 71.62 81 ASP A C 1
ATOM 621 O O . ASP A 1 81 ? 0.099 4.286 0.799 1.00 71.62 81 ASP A O 1
ATOM 625 N N . GLN A 1 82 ? -0.809 2.361 0.079 1.00 77.44 82 GLN A N 1
ATOM 626 C CA . GLN A 1 82 ? -2.160 2.890 -0.028 1.00 77.44 82 GLN A CA 1
ATOM 627 C C . GLN A 1 82 ? -3.039 2.376 1.107 1.00 77.44 82 GLN A C 1
ATOM 629 O O . GLN A 1 82 ? -3.264 1.171 1.286 1.00 77.44 82 GLN A O 1
ATOM 634 N N . LEU A 1 83 ? -3.592 3.316 1.857 1.00 85.44 83 LEU A N 1
ATOM 635 C CA . LEU A 1 83 ? -4.538 3.077 2.930 1.00 85.44 83 LEU A CA 1
ATOM 636 C C . LEU A 1 83 ? -5.940 3.448 2.450 1.00 85.44 83 LEU A C 1
ATOM 638 O O . LEU A 1 83 ? -6.141 4.424 1.735 1.00 85.44 83 LEU A O 1
ATOM 642 N N . THR A 1 84 ? -6.932 2.661 2.863 1.00 87.44 84 THR A N 1
ATOM 643 C CA . THR A 1 84 ? -8.350 3.002 2.653 1.00 87.44 84 THR A CA 1
ATOM 644 C C . THR A 1 84 ? -8.677 4.322 3.332 1.00 87.44 84 THR A C 1
ATOM 646 O O . THR A 1 84 ? -9.366 5.165 2.770 1.00 87.44 84 THR A O 1
ATOM 649 N N . VAL A 1 85 ? -8.191 4.481 4.560 1.00 90.31 85 VAL A N 1
ATOM 650 C CA . VAL A 1 85 ? -8.373 5.682 5.361 1.00 90.31 85 VAL A CA 1
ATOM 651 C C . VAL A 1 85 ? -7.265 5.758 6.403 1.00 90.31 85 VAL A C 1
ATOM 653 O O . VAL A 1 85 ? -6.829 4.727 6.922 1.00 90.31 85 VAL A O 1
ATOM 656 N N . MET A 1 86 ? -6.840 6.980 6.706 1.00 91.94 86 MET A N 1
ATOM 657 C CA . MET A 1 86 ? -6.021 7.320 7.864 1.00 91.94 86 MET A CA 1
ATOM 658 C C . MET A 1 86 ? -6.755 8.382 8.685 1.00 91.94 86 MET A C 1
ATOM 660 O O . MET A 1 86 ? -7.242 9.371 8.133 1.00 91.94 86 MET A O 1
ATOM 664 N N . LEU A 1 87 ? -6.830 8.189 9.999 1.00 92.00 87 LEU A N 1
ATOM 665 C CA . LEU A 1 87 ? -7.321 9.195 10.935 1.00 92.00 87 LEU A CA 1
ATOM 666 C C . LEU A 1 87 ? -6.141 9.975 11.507 1.00 92.00 87 LEU A C 1
ATOM 668 O O . LEU A 1 87 ? -5.200 9.375 12.020 1.00 92.00 87 LEU A O 1
ATOM 672 N N . SER A 1 88 ? -6.202 11.298 11.421 1.00 83.88 88 SER A N 1
ATOM 673 C CA . SER A 1 88 ? -5.188 12.225 11.935 1.00 83.88 88 SER A CA 1
ATOM 674 C C . SER A 1 88 ? -5.862 13.365 12.711 1.00 83.88 88 SER A C 1
ATOM 676 O O . SER A 1 88 ? -7.087 13.495 12.686 1.00 83.88 88 SER A O 1
ATOM 678 N N . GLY A 1 89 ? -5.107 14.174 13.458 1.00 80.19 89 GLY A N 1
ATOM 679 C CA . GLY A 1 89 ? -5.644 15.356 14.155 1.00 80.19 89 GLY A CA 1
ATOM 680 C C . GLY A 1 89 ? -6.835 15.061 15.083 1.00 80.19 89 GLY A C 1
ATOM 681 O O . GLY A 1 89 ? -7.844 15.767 15.057 1.00 80.19 89 GLY A O 1
ATOM 682 N N . GLY A 1 90 ? -6.761 13.981 15.858 1.00 72.12 90 GLY A N 1
ATOM 683 C CA . GLY A 1 90 ? -7.811 13.549 16.779 1.00 72.12 90 GLY A CA 1
ATOM 684 C C . GLY A 1 90 ? -8.888 12.661 16.159 1.00 72.12 90 GLY A C 1
ATOM 685 O O . GLY A 1 90 ? -9.149 11.624 16.728 1.00 72.12 90 GLY A O 1
ATOM 686 N N . PHE A 1 91 ? -9.515 13.011 15.029 1.00 89.19 91 PHE A N 1
ATOM 687 C CA . PHE A 1 91 ? -10.540 12.181 14.341 1.00 89.19 91 PHE A CA 1
ATOM 688 C C . PHE A 1 91 ? -10.763 12.612 12.872 1.00 89.19 91 PHE A C 1
ATOM 690 O O . PHE A 1 91 ? -11.777 12.274 12.256 1.00 89.19 91 PHE A O 1
ATOM 697 N N . VAL A 1 92 ? -9.852 13.399 12.293 1.00 87.44 92 VAL A N 1
ATOM 698 C CA . VAL A 1 92 ? -9.966 13.870 10.908 1.00 87.44 92 VAL A CA 1
ATOM 699 C C . VAL A 1 92 ? -9.737 12.693 9.970 1.00 87.44 92 VAL A C 1
ATOM 701 O O . VAL A 1 92 ? -8.678 12.070 9.986 1.00 87.44 92 VAL A O 1
ATOM 704 N N . SER A 1 93 ? -10.749 12.377 9.164 1.00 90.44 93 SER A N 1
ATOM 705 C CA . SER A 1 93 ? -10.705 11.261 8.224 1.00 90.44 93 SER A CA 1
ATOM 706 C C . SER A 1 93 ? -10.067 11.674 6.903 1.00 90.44 93 SER A C 1
ATOM 708 O O . SER A 1 93 ? -10.562 12.577 6.228 1.00 90.44 93 SER A O 1
ATOM 710 N N . ASN A 1 94 ? -9.001 10.972 6.523 1.00 87.81 94 ASN A N 1
ATOM 711 C CA . ASN A 1 94 ? -8.316 11.136 5.247 1.00 87.81 94 ASN A CA 1
ATOM 712 C C . ASN A 1 94 ? -8.500 9.857 4.410 1.00 87.81 94 ASN A C 1
ATOM 714 O O . ASN A 1 94 ? -7.741 8.894 4.576 1.00 87.81 94 ASN A O 1
ATOM 718 N N . PRO A 1 95 ? -9.541 9.777 3.563 1.00 85.50 95 PRO A N 1
ATOM 719 C CA . PRO A 1 95 ? -9.746 8.632 2.683 1.00 85.50 95 PRO A CA 1
ATOM 720 C C . PRO A 1 95 ? -8.677 8.584 1.586 1.00 85.50 95 PRO A C 1
ATOM 722 O O . PRO A 1 95 ? -8.089 9.609 1.243 1.00 85.50 95 PRO A O 1
ATOM 725 N N . ASP A 1 96 ? -8.436 7.387 1.046 1.00 80.38 96 ASP A N 1
ATOM 726 C CA . ASP A 1 96 ? -7.482 7.149 -0.048 1.00 80.38 96 ASP A CA 1
ATOM 727 C C . ASP A 1 96 ? -6.094 7.743 0.249 1.00 80.38 96 ASP A C 1
ATOM 729 O O . ASP A 1 96 ? -5.483 8.427 -0.572 1.00 80.38 96 ASP A O 1
ATOM 733 N N . THR A 1 97 ? -5.612 7.509 1.474 1.00 81.19 97 THR A N 1
ATOM 734 C CA . THR A 1 97 ? -4.316 8.021 1.925 1.00 81.19 97 THR A CA 1
ATOM 735 C C . THR A 1 97 ? -3.172 7.268 1.249 1.00 81.19 97 THR A C 1
ATOM 737 O O . THR A 1 97 ? -3.111 6.039 1.302 1.00 81.19 97 THR A O 1
ATOM 740 N N . VAL A 1 98 ? -2.228 8.013 0.684 1.00 78.75 98 VAL A N 1
ATOM 741 C CA . VAL A 1 98 ? -0.945 7.532 0.168 1.00 78.75 98 VAL A CA 1
ATOM 742 C C . VAL A 1 98 ? 0.157 7.952 1.136 1.00 78.75 98 VAL A C 1
ATOM 744 O O . VAL A 1 98 ? 0.260 9.121 1.519 1.00 78.75 98 VAL A O 1
ATOM 747 N N . ILE A 1 99 ? 1.004 7.010 1.537 1.00 75.88 99 ILE A N 1
ATOM 748 C CA . ILE A 1 99 ? 2.207 7.330 2.311 1.00 75.88 99 ILE A CA 1
ATOM 749 C C . ILE A 1 99 ? 3.192 8.046 1.382 1.00 75.88 99 ILE A C 1
ATOM 751 O O . ILE A 1 99 ? 3.519 7.539 0.320 1.00 75.88 99 ILE A O 1
ATOM 755 N N . ALA A 1 100 ? 3.662 9.240 1.723 1.00 70.69 100 ALA A N 1
ATOM 756 C CA . ALA A 1 100 ? 4.401 10.081 0.775 1.00 70.69 100 ALA A CA 1
ATOM 757 C C . ALA A 1 100 ? 5.591 10.783 1.436 1.00 70.69 100 ALA A C 1
ATOM 759 O O . ALA A 1 100 ? 5.810 11.973 1.208 1.00 70.69 100 ALA A O 1
ATOM 760 N N . PHE A 1 101 ? 6.323 10.072 2.303 1.00 66.62 101 PHE A N 1
ATOM 761 C CA . PHE A 1 101 ? 7.413 10.657 3.085 1.00 66.62 101 PHE A CA 1
ATOM 762 C C . PHE A 1 101 ? 8.396 11.436 2.202 1.00 66.62 101 PHE A C 1
ATOM 764 O O . PHE A 1 101 ? 8.994 10.883 1.279 1.00 66.62 101 PHE A O 1
ATOM 771 N N . ALA A 1 102 ? 8.550 12.731 2.477 1.00 57.34 102 ALA A N 1
ATOM 772 C CA . ALA A 1 102 ? 9.462 13.583 1.731 1.00 57.34 102 ALA A CA 1
ATOM 773 C C . ALA A 1 102 ? 10.920 13.224 2.078 1.00 57.34 102 ALA A C 1
ATOM 775 O O . ALA A 1 102 ? 11.265 13.151 3.263 1.00 57.34 102 ALA A O 1
ATOM 776 N N . PRO A 1 103 ? 11.809 13.041 1.086 1.00 51.69 103 PRO A N 1
ATOM 777 C CA . PRO A 1 103 ? 13.209 12.768 1.367 1.00 51.69 103 PRO A CA 1
ATOM 778 C C . PRO A 1 103 ? 13.867 14.006 1.986 1.00 51.69 103 PRO A C 1
ATOM 780 O O . PRO A 1 103 ? 13.896 15.076 1.380 1.00 51.69 103 PRO A O 1
ATOM 783 N N . VAL A 1 104 ? 14.448 13.866 3.182 1.00 41.06 104 VAL A N 1
ATOM 784 C CA . VAL A 1 104 ? 15.303 14.918 3.771 1.00 41.06 104 VAL A CA 1
ATOM 785 C C . VAL A 1 104 ? 16.719 14.841 3.182 1.00 41.06 104 VAL A C 1
ATOM 787 O O . VAL A 1 104 ? 17.435 15.843 3.144 1.00 41.06 104 VAL A O 1
ATOM 790 N N . ARG A 1 105 ? 17.129 13.658 2.694 1.00 40.53 105 ARG A N 1
ATOM 791 C CA . ARG A 1 105 ? 18.379 13.399 1.959 1.00 40.53 105 ARG A CA 1
ATOM 792 C C . ARG A 1 105 ? 18.180 12.261 0.951 1.00 40.53 105 ARG A C 1
ATOM 794 O O . ARG A 1 105 ? 17.463 11.308 1.235 1.00 40.53 105 ARG A O 1
ATOM 801 N N . THR A 1 106 ? 18.837 12.343 -0.202 1.00 45.34 106 THR A N 1
ATOM 802 C CA . THR A 1 106 ? 18.856 11.294 -1.238 1.00 45.34 106 THR A CA 1
ATOM 803 C C . THR A 1 106 ? 19.501 10.004 -0.719 1.00 45.34 106 THR A C 1
ATOM 805 O O . THR A 1 106 ? 20.647 10.040 -0.266 1.00 45.34 106 THR A O 1
ATOM 808 N N . GLY A 1 107 ? 18.801 8.869 -0.816 1.00 40.12 107 GLY A N 1
ATOM 809 C CA . GLY A 1 107 ? 19.330 7.536 -0.481 1.00 40.12 107 GLY A CA 1
ATOM 810 C C . GLY A 1 107 ? 19.028 7.009 0.916 1.00 40.12 107 GLY A C 1
ATOM 811 O O . GLY A 1 107 ? 19.691 6.075 1.351 1.00 40.12 107 GLY A O 1
ATOM 812 N N . ILE A 1 108 ? 18.086 7.616 1.638 1.00 44.72 108 ILE A N 1
ATOM 813 C CA . ILE A 1 108 ? 17.618 7.107 2.931 1.00 44.72 108 ILE A CA 1
ATOM 814 C C . ILE A 1 108 ? 16.231 6.508 2.728 1.00 44.72 108 ILE A C 1
ATOM 816 O O . ILE A 1 108 ? 15.337 7.234 2.313 1.00 44.72 108 ILE A O 1
ATOM 820 N N . GLU A 1 109 ? 16.058 5.221 3.042 1.00 50.38 109 GLU A N 1
ATOM 821 C CA . GLU A 1 109 ? 14.749 4.561 3.094 1.00 50.38 109 GLU A CA 1
ATOM 822 C C . GLU A 1 109 ? 13.913 5.110 4.251 1.00 50.38 109 GLU A C 1
ATOM 824 O O . GLU A 1 109 ? 14.304 5.022 5.419 1.00 50.38 109 GLU A O 1
ATOM 829 N N . TYR A 1 110 ? 12.752 5.679 3.923 1.00 58.12 110 TYR A N 1
ATOM 830 C CA . TYR A 1 110 ? 11.787 6.148 4.908 1.00 58.12 110 TYR A CA 1
ATOM 831 C C . TYR A 1 110 ? 10.633 5.161 5.013 1.00 58.12 110 TYR A C 1
ATOM 833 O O . TYR A 1 110 ? 9.827 5.017 4.096 1.00 58.12 110 TYR A O 1
ATOM 841 N N . ALA A 1 111 ? 10.542 4.526 6.176 1.00 63.88 111 ALA A N 1
ATOM 842 C CA . ALA A 1 111 ? 9.416 3.694 6.550 1.00 63.88 111 ALA A CA 1
ATOM 843 C C . ALA A 1 111 ? 8.928 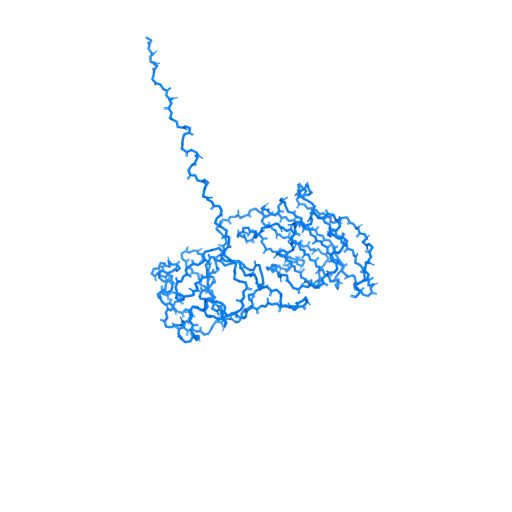4.082 7.948 1.00 63.88 111 ALA A C 1
ATOM 845 O O . ALA A 1 111 ? 9.738 4.371 8.832 1.00 63.88 111 ALA A O 1
ATOM 846 N N . ALA A 1 112 ? 7.613 4.063 8.154 1.00 73.88 112 ALA A N 1
ATOM 847 C CA . ALA A 1 112 ? 7.029 4.116 9.489 1.00 73.88 112 ALA A CA 1
ATOM 848 C C . ALA A 1 112 ? 6.772 2.691 9.970 1.00 73.88 112 ALA A C 1
ATOM 850 O O . ALA A 1 112 ? 6.094 1.918 9.295 1.00 73.88 112 ALA A O 1
ATOM 851 N N . THR A 1 113 ? 7.284 2.339 11.143 1.00 82.75 113 THR A N 1
ATOM 852 C CA . THR A 1 113 ? 6.860 1.107 11.806 1.00 82.75 113 THR A CA 1
ATOM 853 C C . THR A 1 113 ? 5.409 1.258 12.252 1.00 82.75 113 THR A C 1
ATOM 855 O O . THR A 1 113 ? 5.009 2.317 12.745 1.00 82.75 113 THR A O 1
ATOM 858 N N . ALA A 1 114 ? 4.615 0.213 12.057 1.00 88.19 114 ALA A N 1
ATOM 859 C CA . ALA A 1 114 ? 3.239 0.157 12.515 1.00 88.19 114 ALA A CA 1
ATOM 860 C C . ALA A 1 114 ? 2.935 -1.189 13.159 1.00 88.19 114 ALA A C 1
ATOM 862 O O . ALA A 1 114 ? 3.446 -2.233 12.751 1.00 88.19 114 ALA A O 1
ATOM 863 N N . GLU A 1 115 ? 2.049 -1.150 14.140 1.00 94.25 115 GLU A N 1
ATOM 864 C CA . GLU A 1 115 ? 1.385 -2.330 14.655 1.00 94.25 115 GLU A CA 1
ATOM 865 C C . GLU A 1 115 ? 0.217 -2.690 13.731 1.00 94.25 115 GLU A C 1
ATOM 867 O O . GLU A 1 115 ? -0.512 -1.814 13.257 1.00 94.25 115 GLU A O 1
ATOM 872 N N . SER A 1 116 ? 0.064 -3.977 13.425 1.00 94.94 116 SER A N 1
ATOM 873 C CA . SER A 1 116 ? -0.905 -4.464 12.452 1.00 94.94 116 SER A CA 1
ATOM 874 C C . SER A 1 116 ? -1.740 -5.619 12.984 1.00 94.94 116 SER A C 1
ATOM 876 O O . SER A 1 116 ? -1.214 -6.588 13.534 1.00 94.94 116 SER A O 1
ATOM 878 N N . TRP A 1 117 ? -3.045 -5.547 12.733 1.00 97.25 117 TRP A N 1
ATOM 879 C CA . TRP A 1 117 ? -3.990 -6.624 12.999 1.00 97.25 117 TRP A CA 1
ATOM 880 C C . TRP A 1 117 ? -4.824 -6.907 11.765 1.00 97.25 117 TRP A C 1
ATOM 882 O O . TRP A 1 117 ? -5.375 -5.993 11.150 1.00 97.25 117 TRP A O 1
ATOM 892 N N . THR A 1 118 ? -4.980 -8.184 11.449 1.00 93.50 118 THR A N 1
ATOM 893 C CA . THR A 1 118 ? -5.889 -8.630 10.398 1.00 93.50 118 THR A CA 1
ATOM 894 C C . THR A 1 118 ? -7.193 -9.097 11.027 1.00 93.50 118 THR A C 1
ATOM 896 O O . THR A 1 118 ? -7.190 -9.907 11.953 1.00 93.50 118 THR A O 1
ATOM 899 N N . ILE A 1 119 ? -8.312 -8.599 10.507 1.00 93.31 119 ILE A N 1
ATOM 900 C CA . ILE A 1 119 ? -9.652 -9.103 10.809 1.00 93.31 119 ILE A CA 1
ATOM 901 C C . ILE A 1 119 ? -10.303 -9.630 9.543 1.00 93.31 119 ILE A C 1
ATOM 903 O O . ILE A 1 119 ? -10.103 -9.092 8.456 1.00 93.31 119 ILE A O 1
ATOM 907 N N . PHE A 1 120 ? -11.156 -10.635 9.693 1.00 89.50 120 PHE A N 1
ATOM 908 C CA . PHE A 1 120 ? -12.061 -11.061 8.636 1.00 89.50 120 PHE A CA 1
ATOM 909 C C . PHE A 1 120 ? -13.491 -10.803 9.091 1.00 89.50 120 PHE A C 1
ATOM 911 O O . PHE A 1 120 ? -13.966 -11.413 10.047 1.00 89.50 120 PHE A O 1
ATOM 918 N N . CYS A 1 121 ? -14.181 -9.872 8.437 1.00 86.94 121 CYS A N 1
ATOM 919 C CA . CYS A 1 121 ? -15.553 -9.543 8.804 1.00 86.94 121 CYS A CA 1
ATOM 920 C C . CYS A 1 121 ? -16.350 -9.075 7.585 1.00 86.94 121 CYS A C 1
ATOM 922 O O . CYS A 1 121 ? -15.787 -8.563 6.618 1.00 86.94 121 CYS A O 1
ATOM 924 N N . ASP A 1 122 ? -17.663 -9.296 7.584 1.00 85.44 122 ASP A N 1
ATOM 925 C CA . ASP A 1 122 ? -18.536 -9.029 6.430 1.00 85.44 122 ASP A CA 1
ATOM 926 C C . ASP A 1 122 ? -18.003 -9.636 5.109 1.00 85.44 122 ASP A C 1
ATOM 928 O O . ASP A 1 122 ? -18.134 -9.047 4.038 1.00 85.44 122 ASP A O 1
ATOM 932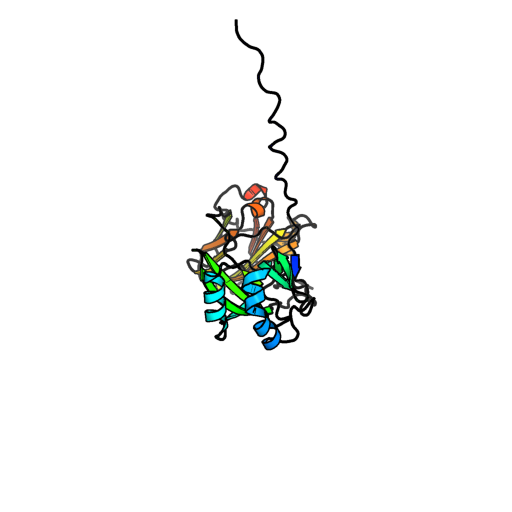 N N . GLY A 1 123 ? -17.345 -10.801 5.191 1.00 80.94 123 GLY A N 1
ATOM 933 C CA . GLY A 1 123 ? -16.751 -11.497 4.042 1.00 80.94 123 GLY A CA 1
ATOM 934 C C . GLY A 1 123 ? -15.497 -10.839 3.451 1.00 80.94 123 GLY A C 1
ATOM 935 O O . GLY A 1 123 ? -15.066 -11.234 2.372 1.00 80.94 123 GLY A O 1
ATOM 936 N N . VAL A 1 124 ? -14.924 -9.838 4.123 1.00 84.88 124 VAL A N 1
ATOM 937 C CA . VAL A 1 124 ? -13.774 -9.067 3.640 1.00 84.88 124 VAL A CA 1
ATOM 938 C C . VAL A 1 124 ? -12.669 -9.083 4.693 1.00 84.88 124 VAL A C 1
ATOM 940 O O . VAL A 1 124 ? -12.883 -8.710 5.851 1.00 84.88 124 VAL A O 1
ATOM 943 N N . GLU A 1 125 ? -11.475 -9.496 4.279 1.00 86.62 125 GLU A N 1
ATOM 944 C CA . GLU A 1 125 ? -10.265 -9.342 5.082 1.00 86.62 125 GLU A CA 1
ATOM 945 C C . GLU A 1 125 ? -9.895 -7.861 5.158 1.00 86.62 125 GLU A C 1
ATOM 947 O O . GLU A 1 125 ? -9.951 -7.156 4.159 1.00 86.62 125 GLU A O 1
ATOM 952 N N . ARG A 1 126 ? -9.559 -7.351 6.336 1.00 90.31 126 ARG A N 1
ATOM 953 C CA . ARG A 1 126 ? -9.122 -5.968 6.530 1.00 90.31 126 ARG A CA 1
ATOM 954 C C . ARG A 1 126 ? -7.927 -5.954 7.453 1.00 90.31 126 ARG A C 1
ATOM 956 O O . ARG A 1 126 ? -7.896 -6.680 8.441 1.00 90.31 126 ARG A O 1
ATOM 963 N N . GLN A 1 127 ? -6.997 -5.064 7.164 1.00 93.94 127 GLN A N 1
ATOM 964 C CA . GLN A 1 127 ? -5.835 -4.822 7.992 1.00 93.94 127 GLN A CA 1
ATOM 965 C C . GLN A 1 127 ? -5.996 -3.476 8.700 1.00 93.94 127 GLN A C 1
ATOM 967 O O . GLN A 1 127 ? -6.079 -2.424 8.065 1.00 93.94 127 GLN A O 1
ATOM 972 N N . ILE A 1 128 ? -6.074 -3.524 10.023 1.00 97.00 128 ILE A N 1
ATOM 973 C CA . ILE A 1 128 ? -6.043 -2.360 10.903 1.00 97.00 128 ILE A CA 1
ATOM 974 C C . ILE A 1 128 ? -4.576 -2.083 11.228 1.00 97.00 128 ILE A C 1
ATOM 976 O O . ILE A 1 128 ? -3.812 -3.009 11.503 1.00 97.00 128 ILE A O 1
ATOM 980 N N . LEU A 1 129 ? -4.184 -0.818 11.163 1.00 95.81 129 LEU A N 1
ATOM 981 C CA . LEU A 1 129 ? -2.808 -0.367 11.313 1.00 95.81 129 LEU A CA 1
ATOM 982 C C . LEU A 1 129 ? -2.754 0.779 12.326 1.00 95.81 129 LEU A C 1
ATOM 984 O O . LEU A 1 129 ? -3.577 1.696 12.267 1.00 95.81 129 LEU A O 1
ATOM 988 N N . LEU A 1 130 ? -1.766 0.742 13.214 1.00 94.62 130 LEU A N 1
ATOM 989 C CA . LEU A 1 130 ? -1.446 1.824 14.138 1.00 94.62 130 LEU A CA 1
ATOM 990 C C . LEU A 1 130 ? 0.054 2.144 14.033 1.00 94.62 130 LEU A C 1
ATOM 992 O O . LEU A 1 130 ? 0.875 1.431 14.610 1.00 94.62 130 LEU A O 1
ATOM 996 N N . PRO A 1 131 ? 0.442 3.175 13.263 1.00 89.81 131 PRO A N 1
ATOM 997 C CA . PRO A 1 131 ? 1.826 3.624 13.186 1.00 89.81 131 PRO A CA 1
ATOM 998 C C . PRO A 1 131 ? 2.353 4.041 14.563 1.00 89.81 131 PRO A C 1
ATOM 1000 O O . PRO A 1 131 ? 1.663 4.733 15.309 1.00 89.81 131 PRO A O 1
ATOM 1003 N N . GLU A 1 132 ? 3.598 3.684 14.877 1.00 83.25 132 GLU A N 1
ATOM 1004 C CA . GLU A 1 132 ? 4.260 4.064 16.140 1.00 83.25 132 GLU A CA 1
ATOM 1005 C C . GLU A 1 132 ? 4.505 5.578 16.244 1.00 83.25 132 GLU A C 1
ATOM 1007 O O . GLU A 1 132 ? 4.736 6.124 17.320 1.00 83.25 132 GLU A O 1
ATOM 1012 N N . ILE A 1 133 ? 4.459 6.264 15.103 1.00 73.38 133 ILE A N 1
ATOM 1013 C CA . ILE A 1 133 ? 4.599 7.710 14.983 1.00 73.38 133 ILE A CA 1
ATOM 1014 C C . ILE A 1 133 ? 3.210 8.285 14.715 1.00 73.38 133 ILE A C 1
ATOM 1016 O O . ILE A 1 133 ? 2.506 7.797 13.834 1.00 73.38 133 ILE A O 1
ATOM 1020 N N . CYS A 1 134 ? 2.822 9.329 15.453 1.00 82.75 134 CYS A N 1
ATOM 1021 C CA . CYS A 1 134 ? 1.506 9.991 15.382 1.00 82.75 134 CYS A CA 1
ATOM 1022 C C . CYS A 1 134 ? 0.299 9.157 15.835 1.00 82.75 134 CYS A C 1
ATOM 1024 O O . CYS A 1 134 ? -0.763 9.738 16.057 1.00 82.75 134 CYS A O 1
ATOM 1026 N N . PHE A 1 135 ? 0.444 7.836 15.974 1.00 87.19 135 PHE A N 1
ATOM 1027 C CA . PHE A 1 135 ? -0.622 6.918 16.383 1.00 87.19 135 PHE A CA 1
ATOM 1028 C C . PHE A 1 135 ? -1.888 7.051 15.523 1.00 87.19 135 PHE A C 1
ATOM 1030 O O . PHE A 1 135 ? -3.013 6.939 16.006 1.00 87.19 135 PHE A O 1
ATOM 1037 N N . ASN A 1 136 ? -1.694 7.300 14.224 1.00 90.12 136 ASN A N 1
ATOM 1038 C CA . ASN A 1 136 ? -2.764 7.534 13.260 1.00 90.12 136 ASN A CA 1
ATOM 1039 C C . ASN A 1 136 ? -3.470 6.227 12.889 1.00 90.12 136 ASN A C 1
ATOM 1041 O O . ASN A 1 136 ? -2.983 5.473 12.040 1.00 90.12 136 ASN A O 1
ATOM 1045 N N . TRP A 1 137 ? -4.636 5.966 13.485 1.00 95.31 137 TRP A N 1
ATOM 1046 C CA . TRP A 1 137 ? -5.439 4.794 13.139 1.00 95.31 137 TRP A CA 1
ATOM 1047 C C . TRP A 1 137 ? -5.698 4.722 11.640 1.00 95.31 137 TRP A C 1
ATOM 1049 O O . TRP A 1 137 ? -6.242 5.639 11.026 1.00 95.31 137 TRP A O 1
ATOM 1059 N N . SER A 1 138 ? -5.315 3.597 11.057 1.00 94.12 138 SER A N 1
ATOM 1060 C CA . SER A 1 138 ? -5.298 3.402 9.620 1.00 94.12 138 SER A CA 1
ATOM 1061 C C . SER A 1 138 ? -5.978 2.091 9.256 1.00 94.12 138 SER A C 1
ATOM 1063 O O . SER A 1 138 ? -5.910 1.103 9.987 1.00 94.12 138 SER A O 1
ATOM 1065 N N . LEU A 1 139 ? -6.643 2.076 8.107 1.00 93.88 139 LEU A N 1
ATOM 1066 C CA . LEU A 1 139 ? -7.313 0.895 7.581 1.00 93.88 139 LEU A CA 1
ATOM 1067 C C . LEU A 1 139 ? -6.803 0.602 6.180 1.00 93.88 139 LEU A C 1
ATOM 1069 O O . LEU A 1 139 ? -6.812 1.472 5.311 1.00 93.88 139 LEU A O 1
ATOM 1073 N N . ARG A 1 140 ? -6.444 -0.651 5.926 1.00 89.06 140 ARG A N 1
ATOM 1074 C CA . ARG A 1 140 ? -6.166 -1.184 4.597 1.00 89.06 140 ARG A CA 1
ATOM 1075 C C . ARG A 1 140 ? -7.149 -2.320 4.314 1.00 89.06 140 ARG A C 1
ATOM 1077 O O . ARG A 1 140 ? -7.089 -3.392 4.897 1.00 89.06 140 ARG A O 1
ATOM 1084 N N . THR A 1 141 ? -8.087 -2.065 3.412 1.00 82.50 141 THR A N 1
ATOM 1085 C CA . THR A 1 141 ? -9.020 -3.063 2.862 1.00 82.50 141 THR A CA 1
ATOM 1086 C C . THR A 1 141 ? -8.518 -3.500 1.486 1.00 82.50 141 THR A C 1
ATOM 1088 O O . THR A 1 141 ? -8.206 -2.615 0.699 1.00 82.50 141 THR A O 1
ATOM 1091 N N . PRO A 1 142 ? -8.435 -4.781 1.125 1.00 68.94 142 PRO A N 1
ATOM 1092 C CA . PRO A 1 142 ? -8.145 -5.158 -0.249 1.00 68.94 142 PRO A CA 1
ATOM 1093 C C . PRO A 1 142 ? -9.147 -4.464 -1.193 1.00 68.94 142 PRO A C 1
ATOM 1095 O O . PRO A 1 142 ? -10.294 -4.205 -0.804 1.00 68.94 142 PRO A O 1
ATOM 1098 N N . PRO A 1 143 ? -8.724 -4.079 -2.401 1.00 61.31 143 PRO A N 1
ATOM 1099 C CA . PRO A 1 143 ? -9.630 -3.466 -3.359 1.00 61.31 143 PRO A CA 1
ATOM 1100 C C . PRO A 1 143 ? -10.822 -4.382 -3.637 1.00 61.31 143 PRO A C 1
ATOM 1102 O O . PRO A 1 143 ? -10.719 -5.609 -3.599 1.00 61.31 143 PRO A O 1
ATOM 1105 N N . ARG A 1 144 ? -11.992 -3.782 -3.872 1.00 51.16 144 ARG A N 1
ATOM 1106 C CA . ARG A 1 144 ? -13.218 -4.543 -4.128 1.00 51.16 144 ARG A CA 1
ATOM 1107 C C . ARG A 1 144 ? -13.279 -4.946 -5.601 1.00 51.16 144 ARG A C 1
ATOM 1109 O O . ARG A 1 144 ? -13.429 -4.080 -6.454 1.00 51.16 144 ARG A O 1
ATOM 1116 N N . GLY A 1 145 ? -13.296 -6.251 -5.865 1.00 54.03 145 GLY A N 1
ATOM 1117 C CA . GLY A 1 145 ? -13.548 -6.826 -7.191 1.00 54.03 145 GLY A CA 1
ATOM 1118 C C . GLY A 1 145 ? -12.328 -7.510 -7.805 1.00 54.03 145 GLY A C 1
ATOM 1119 O O . GLY A 1 145 ? -11.217 -7.399 -7.300 1.00 54.03 145 GLY A O 1
ATOM 1120 N N . GLN A 1 146 ? -12.558 -8.251 -8.891 1.00 54.62 146 GLN A N 1
ATOM 1121 C CA . GLN A 1 146 ? -11.483 -8.809 -9.707 1.00 54.62 146 GLN A CA 1
ATOM 1122 C C . GLN A 1 146 ? -10.915 -7.662 -10.548 1.00 54.62 146 GLN A C 1
ATOM 1124 O O . GLN A 1 146 ? -11.500 -7.276 -11.560 1.00 54.62 146 GLN A O 1
ATOM 1129 N N . GLU A 1 147 ? -9.840 -7.046 -10.067 1.00 68.38 147 GLU A N 1
ATOM 1130 C CA . GLU A 1 147 ? -9.137 -6.022 -10.831 1.00 68.38 147 GLU A CA 1
ATOM 1131 C C . GLU A 1 147 ? -8.384 -6.681 -11.988 1.00 68.38 147 GLU A C 1
ATOM 1133 O O . GLU A 1 147 ? -7.748 -7.723 -11.832 1.00 68.38 147 GLU A O 1
ATOM 1138 N N . VAL A 1 148 ? -8.492 -6.080 -13.170 1.00 74.62 148 VAL A N 1
ATOM 1139 C CA . VAL A 1 148 ? -7.645 -6.444 -14.304 1.00 74.62 148 VAL A CA 1
ATOM 1140 C C . VAL A 1 148 ? -6.327 -5.707 -14.117 1.00 74.62 148 VAL A C 1
ATOM 1142 O O . VAL A 1 148 ? -6.323 -4.485 -13.972 1.00 74.62 148 VAL A O 1
ATOM 1145 N N . CYS A 1 149 ? -5.229 -6.453 -14.108 1.00 79.88 149 CYS A N 1
ATOM 1146 C CA . CYS A 1 149 ? -3.892 -5.916 -13.899 1.00 79.88 149 CYS A CA 1
ATOM 1147 C C . CYS A 1 149 ? -3.140 -5.822 -15.223 1.00 79.88 149 CYS A C 1
ATOM 1149 O O . CYS A 1 149 ? -3.260 -6.702 -16.076 1.00 79.88 149 CYS A O 1
ATOM 1151 N N . LEU A 1 150 ? -2.365 -4.752 -15.383 1.00 82.56 150 LEU A N 1
ATOM 1152 C CA . LEU A 1 150 ? -1.308 -4.701 -16.384 1.00 82.56 150 LEU A CA 1
ATOM 1153 C C . LEU A 1 150 ? -0.114 -5.468 -15.848 1.00 82.56 150 LEU A C 1
ATOM 1155 O O . LEU A 1 150 ? 0.232 -5.318 -14.679 1.00 82.56 150 LEU A O 1
ATOM 1159 N N . THR A 1 151 ? 0.519 -6.259 -16.703 1.00 83.75 151 THR A N 1
ATOM 1160 C CA . THR A 1 151 ? 1.637 -7.110 -16.311 1.00 83.75 151 THR A CA 1
ATOM 1161 C C . THR A 1 151 ? 2.833 -6.831 -17.208 1.00 83.75 151 THR A C 1
ATOM 1163 O O . THR A 1 151 ? 2.760 -6.984 -18.425 1.00 83.75 151 THR A O 1
ATOM 1166 N N . ALA A 1 152 ? 3.944 -6.430 -16.596 1.00 81.19 152 ALA A N 1
ATOM 1167 C CA . ALA A 1 152 ? 5.247 -6.348 -17.237 1.00 81.19 152 ALA A CA 1
ATOM 1168 C C . ALA A 1 152 ? 6.078 -7.568 -16.825 1.00 81.19 152 ALA A C 1
ATOM 1170 O O . ALA A 1 152 ? 6.289 -7.801 -15.635 1.00 81.19 152 ALA A O 1
ATOM 1171 N N . GLU A 1 153 ? 6.554 -8.339 -17.801 1.00 84.62 153 GLU A N 1
ATOM 1172 C CA . GLU A 1 153 ? 7.348 -9.545 -17.565 1.00 84.62 153 GLU A CA 1
ATOM 1173 C C . GLU A 1 153 ? 8.742 -9.388 -18.163 1.00 84.62 153 GLU A C 1
ATOM 1175 O O . GLU A 1 153 ? 8.901 -9.051 -19.331 1.00 84.62 153 GLU A O 1
ATOM 1180 N N . PHE A 1 154 ? 9.774 -9.682 -17.386 1.00 79.62 154 PHE A N 1
ATOM 1181 C CA . PHE A 1 154 ? 11.148 -9.601 -17.863 1.00 79.62 154 PHE A CA 1
ATOM 1182 C C . PHE A 1 154 ? 12.008 -10.708 -17.265 1.00 79.62 154 PHE A C 1
ATOM 1184 O O . PHE A 1 154 ? 11.647 -11.360 -16.284 1.00 79.62 154 PHE A O 1
ATOM 1191 N N . THR A 1 155 ? 13.157 -10.946 -17.892 1.00 83.25 155 THR A N 1
ATOM 1192 C CA . THR A 1 155 ? 14.094 -11.987 -17.474 1.00 83.25 155 THR A CA 1
ATOM 1193 C C . THR A 1 155 ? 15.407 -11.388 -17.010 1.00 83.25 155 THR A C 1
ATOM 1195 O O . THR A 1 155 ? 15.973 -10.543 -17.703 1.00 83.25 155 THR A O 1
ATOM 1198 N N . VAL A 1 156 ? 15.916 -11.880 -15.887 1.00 80.25 156 VAL A N 1
ATOM 1199 C CA . VAL A 1 156 ? 17.211 -11.500 -15.303 1.00 80.25 156 VAL A CA 1
ATOM 1200 C C . VAL A 1 156 ? 17.984 -12.749 -14.884 1.00 80.25 156 VAL A C 1
ATOM 1202 O O . VAL A 1 156 ? 17.455 -13.863 -14.931 1.00 80.25 156 VAL A O 1
ATOM 1205 N N . VAL A 1 157 ? 19.244 -12.599 -14.488 1.00 84.25 157 VAL A N 1
ATOM 1206 C CA . VAL A 1 157 ? 20.011 -13.696 -13.895 1.00 84.25 157 VAL A CA 1
ATOM 1207 C C . VAL A 1 157 ? 19.772 -13.697 -12.379 1.00 84.25 157 VAL A C 1
ATOM 1209 O O . VAL A 1 157 ? 19.810 -12.635 -11.761 1.00 84.25 157 VAL A O 1
ATOM 1212 N N . PRO A 1 158 ? 19.516 -14.856 -11.739 1.00 88.00 158 PRO A N 1
ATOM 1213 C CA . PRO A 1 158 ? 19.502 -14.930 -10.281 1.00 88.00 158 PRO A CA 1
ATOM 1214 C C . PRO A 1 158 ? 20.804 -14.369 -9.691 1.00 88.00 158 PRO A C 1
ATOM 1216 O O . PRO A 1 158 ? 21.883 -14.748 -10.138 1.00 88.00 158 PRO A O 1
ATOM 1219 N N . GLY A 1 159 ? 20.691 -13.485 -8.701 1.00 81.31 159 GLY A N 1
ATOM 1220 C CA . GLY A 1 159 ? 21.797 -12.689 -8.157 1.00 81.31 159 GLY A CA 1
ATOM 1221 C C . GLY A 1 159 ? 21.816 -11.240 -8.655 1.00 81.31 159 GLY A C 1
ATOM 1222 O O . GLY A 1 159 ? 22.349 -10.370 -7.963 1.00 81.31 159 GLY A O 1
ATOM 1223 N N . ASP A 1 160 ? 21.171 -10.945 -9.789 1.00 81.19 160 ASP A N 1
ATOM 1224 C CA . ASP A 1 160 ? 21.057 -9.581 -10.304 1.00 81.19 160 ASP A CA 1
ATOM 1225 C C . ASP A 1 160 ? 20.235 -8.699 -9.359 1.00 81.19 160 ASP A C 1
ATOM 1227 O O . ASP A 1 160 ? 19.232 -9.119 -8.772 1.00 81.19 160 ASP A O 1
ATOM 1231 N N . LEU A 1 161 ? 20.639 -7.438 -9.237 1.00 79.00 161 LEU A N 1
ATOM 1232 C CA . LEU A 1 161 ? 19.890 -6.437 -8.492 1.00 79.00 161 LEU A CA 1
ATOM 1233 C C . LEU A 1 161 ? 18.931 -5.720 -9.445 1.00 79.00 161 LEU A C 1
ATOM 1235 O O . LEU A 1 161 ? 19.352 -4.939 -10.298 1.00 79.00 161 LEU A O 1
ATOM 1239 N N . VAL A 1 162 ? 17.639 -5.982 -9.281 1.00 79.19 162 VAL A N 1
ATOM 1240 C CA . VAL A 1 162 ? 16.555 -5.404 -10.072 1.00 79.19 162 VAL A CA 1
ATOM 1241 C C . VAL A 1 162 ? 16.014 -4.166 -9.384 1.00 79.19 162 VAL A C 1
ATOM 1243 O O . VAL A 1 162 ? 15.746 -4.168 -8.183 1.00 79.19 162 VAL A O 1
ATOM 1246 N N . ARG A 1 163 ? 15.814 -3.114 -10.170 1.00 77.62 163 ARG A N 1
ATOM 1247 C CA . ARG A 1 163 ? 15.223 -1.850 -9.750 1.00 77.62 163 ARG A CA 1
ATOM 1248 C C . ARG A 1 163 ? 14.191 -1.417 -10.778 1.00 77.62 163 ARG A C 1
ATOM 1250 O O . ARG A 1 163 ? 14.447 -1.472 -11.979 1.00 77.62 163 ARG A O 1
ATOM 1257 N N . TRP A 1 164 ? 13.030 -0.969 -10.333 1.00 78.94 164 TRP A N 1
ATOM 1258 C CA . TRP A 1 164 ? 11.956 -0.540 -11.230 1.00 78.94 164 TRP A CA 1
ATOM 1259 C C . TRP A 1 164 ? 11.243 0.675 -10.665 1.00 78.94 164 TRP A C 1
ATOM 1261 O O . TRP A 1 164 ? 11.198 0.825 -9.451 1.00 78.94 164 TRP A O 1
ATOM 1271 N N . ALA A 1 165 ? 10.685 1.528 -11.521 1.00 77.75 165 ALA A N 1
ATOM 1272 C CA . ALA A 1 165 ? 9.917 2.693 -11.103 1.00 77.75 165 ALA A CA 1
ATOM 1273 C C . ALA A 1 165 ? 8.784 3.019 -12.079 1.00 77.75 165 ALA A C 1
ATOM 1275 O O . ALA A 1 165 ? 9.017 3.150 -13.280 1.00 77.75 165 ALA A O 1
ATOM 1276 N N . LEU A 1 166 ? 7.577 3.232 -11.556 1.00 80.19 166 LEU A N 1
ATOM 1277 C CA . LEU A 1 166 ? 6.497 3.877 -12.289 1.00 80.19 166 LEU A CA 1
ATOM 1278 C C . LEU A 1 166 ? 6.653 5.400 -12.194 1.00 80.19 166 LEU A C 1
ATOM 1280 O O . LEU A 1 166 ? 6.540 6.000 -11.119 1.00 80.19 166 LEU A O 1
ATOM 1284 N N . LEU A 1 167 ? 6.910 6.015 -13.341 1.00 80.38 167 LEU A N 1
ATOM 1285 C CA . LEU A 1 167 ? 7.131 7.441 -13.521 1.00 80.38 167 LEU A CA 1
ATOM 1286 C C . LEU A 1 167 ? 5.808 8.100 -13.914 1.00 80.38 167 LEU A C 1
ATOM 1288 O O . LEU A 1 167 ? 5.320 7.912 -15.027 1.00 80.38 167 LEU A O 1
ATOM 1292 N N . THR A 1 168 ? 5.244 8.886 -12.996 1.00 77.88 168 THR A N 1
ATOM 1293 C CA . THR A 1 168 ? 3.904 9.473 -13.121 1.00 77.88 168 THR A CA 1
ATOM 1294 C C . THR A 1 168 ? 3.863 10.955 -12.742 1.00 77.88 168 THR A C 1
ATOM 1296 O O . THR A 1 168 ? 4.744 11.464 -12.054 1.00 77.88 168 THR A O 1
ATOM 1299 N N . ARG A 1 169 ? 2.834 11.671 -13.216 1.00 75.19 169 ARG A N 1
ATOM 1300 C CA . ARG A 1 169 ? 2.519 13.059 -12.821 1.00 75.19 169 ARG A CA 1
ATOM 1301 C C . ARG A 1 169 ? 1.743 13.147 -11.511 1.00 75.19 169 ARG A C 1
ATOM 1303 O O . ARG A 1 169 ? 1.676 14.217 -10.912 1.00 75.19 169 ARG A O 1
ATOM 1310 N N . ARG A 1 170 ? 1.033 12.080 -11.143 1.00 71.31 170 ARG A N 1
ATOM 1311 C CA . ARG A 1 170 ? 0.059 12.072 -10.044 1.00 71.31 170 ARG A CA 1
ATOM 1312 C C . ARG A 1 170 ? 0.111 10.745 -9.292 1.00 71.31 170 ARG A C 1
ATOM 1314 O O . ARG A 1 170 ? 0.438 9.729 -9.909 1.00 71.31 170 ARG A O 1
ATOM 1321 N N . PRO A 1 171 ? -0.255 10.730 -8.000 1.00 65.94 171 PRO A N 1
ATOM 1322 C CA . PRO A 1 171 ? -0.462 9.484 -7.277 1.00 65.94 171 PRO A CA 1
ATOM 1323 C C . PRO A 1 171 ? -1.417 8.567 -8.047 1.00 65.94 171 PRO A C 1
ATOM 1325 O O . PRO A 1 171 ? -2.423 9.026 -8.595 1.00 65.94 171 PRO A O 1
ATOM 1328 N N . MET A 1 172 ? -1.080 7.282 -8.117 1.00 72.81 172 MET A N 1
ATOM 1329 C CA . MET A 1 172 ? -1.917 6.293 -8.788 1.00 72.81 172 MET A CA 1
ATOM 1330 C C . MET A 1 172 ? -3.133 5.916 -7.937 1.00 72.81 172 MET A C 1
ATOM 1332 O O . MET A 1 172 ? -3.069 6.000 -6.706 1.00 72.81 172 MET A O 1
ATOM 1336 N N . PRO A 1 173 ? -4.238 5.471 -8.569 1.00 66.75 173 PRO A N 1
ATOM 1337 C CA . PRO A 1 173 ? -5.406 5.017 -7.837 1.00 66.75 173 PRO A CA 1
ATOM 1338 C C . PRO A 1 173 ? -5.090 3.776 -7.010 1.00 66.75 173 PRO A C 1
ATOM 1340 O O . PRO A 1 173 ? -4.103 3.059 -7.228 1.00 66.75 173 PRO A O 1
ATOM 1343 N N . ARG A 1 174 ? -5.976 3.522 -6.052 1.00 65.00 174 ARG A N 1
ATOM 1344 C CA . ARG A 1 174 ? -5.884 2.341 -5.222 1.00 65.00 174 ARG A CA 1
ATOM 1345 C C . ARG A 1 174 ? -6.103 1.068 -6.022 1.00 65.00 174 ARG A C 1
ATOM 1347 O O . ARG A 1 174 ? -7.075 1.003 -6.763 1.00 65.00 174 ARG A O 1
ATOM 1354 N N . SER A 1 175 ? -5.222 0.083 -5.860 1.00 69.06 175 SER A N 1
ATOM 1355 C CA . SER A 1 175 ? -5.323 -1.179 -6.596 1.00 69.06 175 SER A CA 1
ATOM 1356 C C . SER A 1 175 ? -4.639 -2.340 -5.874 1.00 69.06 175 SER A C 1
ATOM 1358 O O . SER A 1 175 ? -3.723 -2.152 -5.082 1.00 69.06 175 SER A O 1
ATOM 1360 N N . GLY A 1 176 ? -5.124 -3.551 -6.110 1.00 68.31 176 GLY A N 1
ATOM 1361 C CA . GLY A 1 176 ? -4.554 -4.810 -5.633 1.00 68.31 176 GLY A CA 1
ATOM 1362 C C . GLY A 1 176 ? -3.627 -5.411 -6.672 1.00 68.31 176 GLY A C 1
ATOM 1363 O O . GLY A 1 176 ? -2.931 -6.372 -6.379 1.00 68.31 176 GLY A O 1
ATOM 1364 N N . CYS A 1 177 ? -3.589 -4.812 -7.862 1.00 76.19 177 CYS A N 1
ATOM 1365 C CA . CYS A 1 177 ? -2.655 -5.172 -8.906 1.00 76.19 177 CYS A CA 1
ATOM 1366 C C . CYS A 1 177 ? -1.220 -4.805 -8.571 1.00 76.19 177 CYS A C 1
ATOM 1368 O O . CYS A 1 177 ? -0.343 -5.310 -9.243 1.00 76.19 177 CYS A O 1
ATOM 1370 N N . TRP A 1 178 ? -0.972 -3.951 -7.575 1.00 74.62 178 TRP A N 1
ATOM 1371 C CA . TRP A 1 178 ? 0.372 -3.625 -7.108 1.00 74.62 178 TRP A CA 1
ATOM 1372 C C . TRP A 1 178 ? 1.061 -4.868 -6.535 1.00 74.62 178 TRP A C 1
ATOM 1374 O O . TRP A 1 178 ? 0.943 -5.165 -5.345 1.00 74.62 178 TRP A O 1
ATOM 1384 N N . GLU A 1 179 ? 1.810 -5.572 -7.379 1.00 78.44 179 GLU A N 1
ATOM 1385 C CA . GLU A 1 179 ? 2.509 -6.803 -7.016 1.00 78.44 179 GLU A CA 1
ATOM 1386 C C . GLU A 1 179 ? 3.809 -6.951 -7.815 1.00 78.44 179 GLU A C 1
ATOM 1388 O O . GLU A 1 179 ? 3.870 -6.642 -9.002 1.00 78.44 179 GLU A O 1
ATOM 1393 N N . VAL A 1 180 ? 4.860 -7.427 -7.155 1.00 78.25 180 VAL A N 1
ATOM 1394 C CA . VAL A 1 180 ? 6.138 -7.802 -7.762 1.00 78.25 180 VAL A CA 1
ATOM 1395 C C . VAL A 1 180 ? 6.399 -9.264 -7.433 1.00 78.25 180 VAL A C 1
ATOM 1397 O O . VAL A 1 180 ? 6.443 -9.628 -6.256 1.00 78.25 180 VAL A O 1
ATOM 1400 N N . CYS A 1 181 ? 6.591 -10.087 -8.459 1.00 78.06 181 CYS A N 1
ATOM 1401 C CA . CYS A 1 181 ? 6.883 -11.508 -8.326 1.00 78.06 181 CYS A CA 1
ATOM 1402 C C . CYS A 1 181 ? 8.295 -11.835 -8.812 1.00 78.06 181 CYS A C 1
ATOM 1404 O O . CYS A 1 181 ? 8.638 -11.589 -9.972 1.00 78.06 181 CYS A O 1
ATOM 1406 N N . ASP A 1 182 ? 9.076 -12.440 -7.919 1.00 78.12 182 ASP A N 1
ATOM 1407 C CA . ASP A 1 182 ? 10.375 -13.053 -8.181 1.00 78.12 182 ASP A CA 1
ATOM 1408 C C . ASP A 1 182 ? 10.179 -14.570 -8.304 1.00 78.12 182 ASP A C 1
ATOM 1410 O O . ASP A 1 182 ? 10.110 -15.305 -7.312 1.00 78.12 182 ASP A O 1
ATOM 1414 N N . GLY A 1 183 ? 9.983 -15.035 -9.541 1.00 82.44 183 GLY A N 1
ATOM 1415 C CA . GLY A 1 183 ? 9.462 -16.373 -9.806 1.00 82.44 183 GLY A CA 1
ATOM 1416 C C . GLY A 1 183 ? 8.042 -16.529 -9.257 1.00 82.44 183 GLY A C 1
ATOM 1417 O O . GLY A 1 183 ? 7.155 -15.755 -9.605 1.00 82.44 183 GLY A O 1
ATOM 1418 N N . ASP A 1 184 ? 7.839 -17.522 -8.389 1.00 76.00 184 ASP A N 1
ATOM 1419 C CA . ASP A 1 184 ? 6.541 -17.805 -7.756 1.00 76.00 184 ASP A CA 1
ATOM 1420 C C . ASP A 1 184 ? 6.334 -17.040 -6.433 1.00 76.00 184 ASP A C 1
ATOM 1422 O O . ASP A 1 184 ? 5.305 -17.197 -5.773 1.00 76.00 184 ASP A O 1
ATOM 1426 N N . VAL A 1 185 ? 7.319 -16.242 -5.999 1.00 68.06 185 VAL A N 1
ATOM 1427 C CA . VAL A 1 185 ? 7.245 -15.478 -4.748 1.00 68.06 185 VAL A CA 1
ATOM 1428 C C . VAL A 1 185 ? 6.836 -14.048 -5.056 1.00 68.06 185 VAL A C 1
ATOM 1430 O O . VAL A 1 185 ? 7.636 -13.261 -5.556 1.00 68.06 185 VAL A O 1
ATOM 1433 N N . CYS A 1 186 ? 5.598 -13.713 -4.713 1.00 67.75 186 CYS A N 1
ATOM 1434 C CA . CYS A 1 186 ? 5.035 -12.390 -4.928 1.00 67.75 186 CYS A CA 1
ATOM 1435 C C . CYS A 1 186 ? 4.995 -11.564 -3.642 1.00 67.75 186 CYS A C 1
ATOM 1437 O O . CYS A 1 186 ? 4.782 -12.077 -2.540 1.00 67.75 186 CYS A O 1
ATOM 1439 N N . SER A 1 187 ? 5.213 -10.264 -3.787 1.00 56.94 187 SER A N 1
ATOM 1440 C CA . SER A 1 187 ? 5.157 -9.295 -2.699 1.00 56.94 187 SER A CA 1
ATOM 1441 C C . SER A 1 187 ? 4.606 -7.972 -3.206 1.00 56.94 187 SER A C 1
ATOM 1443 O O . SER A 1 187 ? 4.762 -7.633 -4.378 1.00 56.94 187 SER A O 1
ATOM 1445 N N . SER A 1 188 ? 3.957 -7.204 -2.333 1.00 54.94 188 SER A N 1
ATOM 1446 C CA . SER A 1 188 ? 3.565 -5.845 -2.695 1.00 54.94 188 SER A CA 1
ATOM 1447 C C . SER A 1 188 ? 4.811 -5.006 -3.005 1.00 54.94 188 SER A C 1
ATOM 1449 O O . SER A 1 188 ? 5.829 -5.147 -2.319 1.00 54.94 188 SER A O 1
ATOM 1451 N N . PRO A 1 189 ? 4.748 -4.143 -4.030 1.00 55.34 189 PRO A N 1
ATOM 1452 C CA . PRO A 1 189 ? 5.858 -3.314 -4.442 1.00 55.34 189 PRO A CA 1
ATOM 1453 C C . PRO A 1 189 ? 6.329 -2.449 -3.280 1.00 55.34 189 PRO A C 1
ATOM 1455 O O . PRO A 1 189 ? 5.534 -1.793 -2.610 1.00 55.34 189 PRO A O 1
ATOM 1458 N N . GLN A 1 190 ? 7.642 -2.441 -3.077 1.00 45.72 190 GLN A N 1
ATOM 1459 C CA . GLN A 1 190 ? 8.292 -1.409 -2.286 1.00 45.72 190 GLN A CA 1
ATOM 1460 C C . GLN A 1 190 ? 8.224 -0.076 -3.037 1.00 45.72 190 GLN A C 1
ATOM 1462 O O . GLN A 1 190 ? 7.781 0.008 -4.186 1.00 45.72 190 GLN A O 1
ATOM 1467 N N . THR A 1 191 ? 8.632 0.979 -2.361 1.00 43.47 191 THR A N 1
ATOM 1468 C CA . THR A 1 191 ? 8.313 2.358 -2.714 1.00 43.47 191 THR A CA 1
ATOM 1469 C C . THR A 1 191 ? 9.436 3.282 -2.276 1.00 43.47 191 THR A C 1
ATOM 1471 O O . THR A 1 191 ? 10.211 2.951 -1.380 1.00 43.47 191 THR A O 1
ATOM 1474 N N . PRO A 1 192 ? 9.592 4.421 -2.966 1.00 38.88 192 PRO A N 1
ATOM 1475 C CA . PRO A 1 192 ? 10.869 4.814 -3.534 1.00 38.88 192 PRO A CA 1
ATOM 1476 C C . PRO A 1 192 ? 11.822 5.396 -2.512 1.00 38.88 192 PRO A C 1
ATOM 1478 O O . PRO A 1 192 ? 11.674 6.551 -2.128 1.00 38.88 192 PRO A O 1
ATOM 1481 N N . CYS A 1 193 ? 12.867 4.647 -2.178 1.00 33.59 193 CYS A N 1
ATOM 1482 C CA . CYS A 1 193 ? 14.114 5.200 -1.670 1.00 33.59 193 CYS A CA 1
ATOM 1483 C C . CYS A 1 193 ? 15.282 4.318 -2.115 1.00 33.59 193 CYS A C 1
ATOM 1485 O O . CYS A 1 193 ? 15.919 3.672 -1.294 1.00 33.59 193 CYS A O 1
ATOM 1487 N N . ASP A 1 194 ? 15.585 4.318 -3.412 1.00 36.59 194 ASP A N 1
ATOM 1488 C CA . ASP A 1 194 ? 16.903 3.877 -3.860 1.00 36.59 194 ASP A CA 1
ATOM 1489 C C . ASP A 1 194 ? 17.481 4.810 -4.923 1.00 36.59 194 ASP A C 1
ATOM 1491 O O . ASP A 1 194 ? 16.833 5.169 -5.912 1.00 36.59 194 ASP A O 1
ATOM 1495 N N . ASN A 1 195 ? 18.732 5.209 -4.679 1.00 37.34 195 ASN A N 1
ATOM 1496 C CA . ASN A 1 195 ? 19.562 6.083 -5.508 1.00 37.34 195 ASN A CA 1
ATOM 1497 C C . ASN A 1 195 ? 20.000 5.362 -6.791 1.00 37.34 195 ASN A C 1
ATOM 1499 O O . ASN A 1 195 ? 21.185 5.110 -7.014 1.00 37.34 195 ASN A O 1
ATOM 1503 N N . CYS A 1 196 ? 19.051 5.014 -7.651 1.00 44.31 196 CYS A N 1
ATOM 1504 C CA . CYS A 1 196 ? 19.396 4.496 -8.963 1.00 44.31 196 CYS A CA 1
ATOM 1505 C C . CYS A 1 196 ? 19.816 5.661 -9.849 1.00 44.31 196 CYS A C 1
ATOM 1507 O O . CYS A 1 196 ? 19.170 6.713 -9.875 1.00 44.31 196 CYS A O 1
ATOM 1509 N N . ASN A 1 197 ? 20.859 5.452 -10.643 1.00 51.94 197 ASN A N 1
ATOM 1510 C CA . ASN A 1 197 ? 21.119 6.336 -11.759 1.00 51.94 197 ASN A CA 1
ATOM 1511 C C . ASN A 1 197 ? 20.082 6.078 -12.864 1.00 51.94 197 ASN A C 1
ATOM 1513 O O . ASN A 1 197 ? 20.303 5.289 -13.779 1.00 51.94 197 ASN A O 1
ATOM 1517 N N . TRP A 1 198 ? 18.944 6.758 -12.773 1.00 57.00 198 TRP A N 1
ATOM 1518 C CA . TRP A 1 198 ? 17.885 6.692 -13.772 1.00 57.00 198 TRP A CA 1
ATOM 1519 C C . TRP A 1 198 ? 18.200 7.494 -15.047 1.00 57.00 198 TRP A C 1
ATOM 1521 O O . TRP A 1 198 ? 17.326 7.609 -15.894 1.00 57.00 198 TRP A O 1
ATOM 1531 N N . LEU A 1 199 ? 19.405 8.063 -15.223 1.00 56.75 199 LEU A N 1
ATOM 1532 C CA . LEU A 1 199 ? 19.713 8.963 -16.350 1.00 56.75 199 LEU A CA 1
ATOM 1533 C C . LEU A 1 199 ? 19.468 8.333 -17.728 1.00 56.75 199 LEU A C 1
ATOM 1535 O O . LEU A 1 199 ? 19.029 9.032 -18.636 1.00 56.75 199 LEU A O 1
ATOM 1539 N N . GLY A 1 200 ? 19.728 7.031 -17.886 1.00 60.69 200 GLY A N 1
ATOM 1540 C CA . GLY A 1 200 ? 19.406 6.307 -19.119 1.00 60.69 200 GLY A CA 1
ATOM 1541 C C . GLY A 1 200 ? 17.893 6.292 -19.369 1.00 60.69 200 GLY A C 1
ATOM 1542 O O . GLY A 1 200 ? 17.431 6.977 -20.281 1.00 60.69 200 GLY A O 1
ATOM 1543 N N . PRO A 1 201 ? 17.107 5.608 -18.520 1.00 58.66 201 PRO A N 1
ATOM 1544 C CA . PRO A 1 201 ? 15.649 5.582 -18.629 1.00 58.66 201 PRO A CA 1
ATOM 1545 C C . PRO A 1 201 ? 14.980 6.970 -18.682 1.00 58.66 201 PRO A C 1
ATOM 1547 O O . PRO A 1 201 ? 14.165 7.222 -19.564 1.00 58.66 201 PRO A O 1
ATOM 1550 N N . LEU A 1 202 ? 15.361 7.912 -17.811 1.00 62.38 202 LEU A N 1
ATOM 1551 C CA . LEU A 1 202 ? 14.788 9.265 -17.765 1.00 62.38 202 LEU A CA 1
ATOM 1552 C C . LEU A 1 202 ? 15.066 10.084 -19.027 1.00 62.38 202 LEU A C 1
AT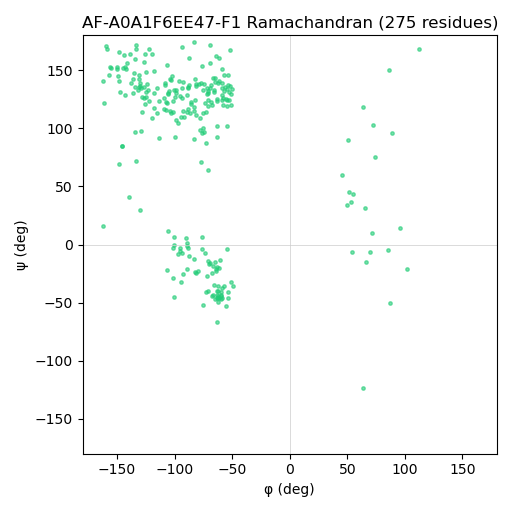OM 1554 O O . LEU A 1 202 ? 14.294 10.986 -19.326 1.00 62.38 202 LEU A O 1
ATOM 1558 N N . SER A 1 203 ? 16.108 9.770 -19.805 1.00 66.12 203 SER A N 1
ATOM 1559 C CA . SER A 1 203 ? 16.355 10.461 -21.080 1.00 66.12 203 SER A CA 1
ATOM 1560 C C . SER A 1 203 ? 15.241 10.251 -22.116 1.00 66.12 203 SER A C 1
ATOM 1562 O O . SER A 1 203 ? 15.119 11.045 -23.048 1.00 66.12 203 SER A O 1
ATOM 1564 N N . ARG A 1 204 ? 14.414 9.208 -21.947 1.00 68.56 204 ARG A N 1
ATOM 1565 C CA . ARG A 1 204 ? 13.248 8.905 -22.793 1.00 68.56 204 ARG A CA 1
ATOM 1566 C C . ARG A 1 204 ? 11.915 9.324 -22.178 1.00 68.56 204 ARG A C 1
ATOM 1568 O O . ARG A 1 204 ? 10.880 9.173 -22.820 1.00 68.56 204 ARG A O 1
ATOM 1575 N N . VAL A 1 205 ? 11.922 9.844 -20.953 1.00 71.25 205 VAL A N 1
ATOM 1576 C CA . VAL A 1 205 ? 10.702 10.155 -20.208 1.00 71.25 205 VAL A CA 1
ATOM 1577 C C . VAL A 1 205 ? 10.520 11.673 -20.132 1.00 71.25 205 VAL A C 1
ATOM 1579 O O . VAL A 1 205 ? 11.490 12.399 -19.918 1.00 71.25 205 VAL A O 1
ATOM 1582 N N . PRO A 1 206 ? 9.291 12.192 -20.298 1.00 78.75 206 PRO A N 1
ATOM 1583 C CA . PRO A 1 206 ? 9.009 13.603 -20.071 1.00 78.75 206 PRO A CA 1
ATOM 1584 C C . PRO A 1 206 ? 9.451 14.075 -18.675 1.00 78.75 206 PRO A C 1
ATOM 1586 O O . PRO A 1 206 ? 9.182 13.417 -17.672 1.00 78.75 206 PRO A O 1
ATOM 1589 N N . ASN A 1 207 ? 10.072 15.257 -18.601 1.00 74.50 207 ASN A N 1
ATOM 1590 C CA . ASN A 1 207 ? 10.616 15.828 -17.356 1.00 74.50 207 ASN A CA 1
ATOM 1591 C C . ASN A 1 207 ? 9.571 16.082 -16.251 1.00 74.50 207 ASN A C 1
ATOM 1593 O O . ASN A 1 207 ? 9.938 16.377 -15.118 1.00 74.50 207 ASN A O 1
ATOM 1597 N N . ASP A 1 208 ? 8.278 16.041 -16.578 1.00 76.25 208 ASP A N 1
ATOM 1598 C CA . ASP A 1 208 ? 7.172 16.238 -15.639 1.00 76.25 208 ASP A CA 1
ATOM 1599 C C . ASP A 1 208 ? 6.702 14.936 -14.963 1.00 76.25 208 ASP A C 1
ATOM 1601 O O . ASP A 1 208 ? 5.754 14.963 -14.176 1.00 76.25 208 ASP A O 1
ATOM 1605 N N . ARG A 1 209 ? 7.344 13.800 -15.260 1.00 75.25 209 ARG A N 1
ATOM 1606 C CA . ARG A 1 209 ? 7.076 12.497 -14.640 1.00 75.25 209 ARG A CA 1
ATOM 1607 C C . ARG A 1 209 ? 8.103 12.220 -13.542 1.00 75.25 209 ARG A C 1
ATOM 1609 O O . ARG A 1 209 ? 9.305 12.361 -13.757 1.00 75.25 209 ARG A O 1
ATOM 1616 N N . VAL A 1 210 ? 7.633 11.785 -12.376 1.00 71.12 210 VAL A N 1
ATOM 1617 C CA . VAL A 1 210 ? 8.473 11.470 -11.211 1.00 71.12 210 VAL A CA 1
ATOM 1618 C C . VAL A 1 210 ? 8.219 10.040 -10.718 1.00 71.12 210 VAL A C 1
ATOM 1620 O O . VAL A 1 210 ? 7.099 9.543 -10.856 1.00 71.12 210 VAL A O 1
ATOM 1623 N N . PRO A 1 211 ? 9.232 9.352 -10.158 1.00 69.06 211 PRO A N 1
ATOM 1624 C CA . PRO A 1 211 ? 9.080 7.982 -9.673 1.00 69.06 211 PRO A CA 1
ATOM 1625 C C . PRO A 1 211 ? 8.299 7.979 -8.354 1.00 69.06 211 PRO A C 1
ATOM 1627 O O . PRO A 1 211 ? 8.874 8.220 -7.296 1.00 69.06 211 PRO A O 1
ATOM 1630 N N . LEU A 1 212 ? 6.986 7.737 -8.409 1.00 66.44 212 LEU A N 1
ATOM 1631 C CA . LEU A 1 212 ? 6.139 7.690 -7.202 1.00 66.44 212 LEU A CA 1
ATOM 1632 C C . LEU A 1 212 ? 5.997 6.278 -6.624 1.00 66.44 212 LEU A C 1
ATOM 1634 O O . LEU A 1 212 ? 5.777 6.126 -5.425 1.00 66.44 212 LEU A O 1
ATOM 1638 N N . HIS A 1 213 ? 6.162 5.251 -7.457 1.00 69.44 213 HIS A N 1
ATOM 1639 C CA . HIS A 1 213 ? 6.178 3.847 -7.046 1.00 69.44 213 HIS A CA 1
ATOM 1640 C C . HIS A 1 213 ? 7.441 3.204 -7.606 1.00 69.44 213 HIS A C 1
ATOM 1642 O O . HIS A 1 213 ? 7.697 3.341 -8.799 1.00 69.44 213 HIS A O 1
ATOM 1648 N N . SER A 1 214 ? 8.253 2.552 -6.775 1.00 71.12 214 SER A N 1
ATOM 1649 C CA . SER A 1 214 ? 9.498 1.931 -7.235 1.00 71.12 214 SER A CA 1
ATOM 1650 C C . SER A 1 214 ? 10.007 0.906 -6.239 1.00 71.12 214 SER A C 1
ATOM 1652 O O . SER A 1 214 ? 10.043 1.214 -5.053 1.00 71.12 214 SER A O 1
ATOM 1654 N N . GLY A 1 215 ? 10.536 -0.220 -6.694 1.00 68.88 215 GLY A N 1
ATOM 1655 C CA . GLY A 1 215 ? 11.141 -1.213 -5.812 1.00 68.88 215 GLY A CA 1
ATOM 1656 C C . GLY A 1 215 ? 12.557 -1.572 -6.225 1.00 68.88 215 GLY A C 1
ATOM 1657 O O . GLY A 1 215 ? 12.921 -1.452 -7.396 1.00 68.88 215 GLY A O 1
ATOM 1658 N N . THR A 1 216 ? 13.313 -2.075 -5.253 1.00 73.19 216 THR A N 1
ATOM 1659 C CA . THR A 1 216 ? 14.618 -2.703 -5.455 1.00 73.19 216 THR A CA 1
ATOM 1660 C C . THR A 1 216 ? 14.606 -4.083 -4.819 1.00 73.19 216 THR A C 1
ATOM 1662 O O . THR A 1 216 ? 14.147 -4.245 -3.691 1.00 73.19 216 THR A O 1
ATOM 1665 N N . TYR A 1 217 ? 15.125 -5.085 -5.519 1.00 71.31 217 TYR A N 1
ATOM 1666 C CA . TYR A 1 217 ? 15.281 -6.424 -4.968 1.00 71.31 217 TYR A CA 1
ATOM 1667 C C . TYR A 1 217 ? 16.378 -7.204 -5.694 1.00 71.31 217 TYR A C 1
ATOM 1669 O O . TYR A 1 217 ? 16.668 -6.964 -6.863 1.00 71.31 217 TYR A O 1
ATOM 1677 N N . THR A 1 218 ? 16.996 -8.154 -4.998 1.00 79.31 218 THR A N 1
ATOM 1678 C CA . THR A 1 218 ? 17.906 -9.123 -5.619 1.00 79.31 218 THR A CA 1
ATOM 1679 C C . THR A 1 218 ? 17.088 -10.288 -6.153 1.00 79.31 218 THR A C 1
ATOM 1681 O O . THR A 1 218 ? 16.402 -10.954 -5.376 1.00 79.31 218 THR A O 1
ATOM 1684 N N . ALA A 1 219 ? 17.171 -10.531 -7.457 1.00 82.81 219 ALA A N 1
ATOM 1685 C CA . ALA A 1 219 ? 16.448 -11.602 -8.118 1.00 82.81 219 ALA A CA 1
ATOM 1686 C C . ALA A 1 219 ? 16.927 -12.974 -7.639 1.00 82.81 219 ALA A C 1
ATOM 1688 O O . ALA A 1 219 ? 18.126 -13.254 -7.582 1.00 82.81 219 ALA A O 1
ATOM 1689 N N . ARG A 1 220 ? 15.987 -13.858 -7.322 1.00 85.75 220 ARG A N 1
ATOM 1690 C CA . ARG A 1 220 ? 16.234 -15.256 -6.945 1.00 85.75 220 ARG A CA 1
ATOM 1691 C C . ARG A 1 220 ? 15.840 -16.214 -8.059 1.00 85.75 220 ARG A C 1
ATOM 1693 O O . ARG A 1 220 ? 16.341 -17.335 -8.105 1.00 85.75 220 ARG A O 1
ATOM 1700 N N . ALA A 1 221 ? 14.966 -15.774 -8.955 1.00 86.75 221 ALA A N 1
ATOM 1701 C CA . ALA A 1 221 ? 14.524 -16.502 -10.127 1.00 86.75 221 ALA A CA 1
ATOM 1702 C C . ALA A 1 221 ? 14.854 -15.743 -11.418 1.00 86.75 221 ALA A C 1
ATOM 1704 O O . ALA A 1 221 ? 15.134 -14.546 -11.431 1.00 86.75 221 ALA A O 1
ATOM 1705 N N . THR A 1 222 ? 14.804 -16.452 -12.544 1.00 86.12 222 THR A N 1
ATOM 1706 C CA . THR A 1 222 ? 15.029 -15.837 -13.857 1.00 86.12 222 THR A CA 1
ATOM 1707 C C . THR A 1 222 ? 13.854 -14.972 -14.293 1.00 86.12 222 THR A C 1
ATOM 1709 O O . THR A 1 222 ? 14.060 -13.905 -14.860 1.00 86.12 222 THR A O 1
ATOM 1712 N N . ARG A 1 223 ? 12.622 -15.431 -14.053 1.00 87.62 223 ARG A N 1
ATOM 1713 C CA . ARG A 1 223 ? 11.401 -14.747 -14.488 1.00 87.62 223 ARG A CA 1
ATOM 1714 C C . ARG A 1 223 ? 10.944 -13.763 -13.422 1.00 87.62 223 ARG A C 1
ATOM 1716 O O . ARG A 1 223 ? 10.778 -14.145 -12.267 1.00 87.62 223 ARG A O 1
ATOM 1723 N N . GLN A 1 224 ? 10.709 -12.532 -13.845 1.00 84.75 224 GLN A N 1
ATOM 1724 C CA . GLN A 1 224 ? 10.288 -11.425 -13.004 1.00 84.75 224 GLN A CA 1
ATOM 1725 C C . GLN A 1 224 ? 8.993 -10.845 -13.547 1.00 84.75 224 GLN A C 1
ATOM 1727 O O . GLN A 1 224 ? 8.842 -10.700 -14.761 1.00 84.75 224 GLN A O 1
ATOM 1732 N N . THR A 1 225 ? 8.064 -10.521 -12.653 1.00 85.56 225 THR A N 1
ATOM 1733 C CA . THR A 1 225 ? 6.771 -9.948 -13.030 1.00 85.56 225 THR A CA 1
ATOM 1734 C C . THR A 1 225 ? 6.465 -8.732 -12.172 1.00 85.56 225 THR A C 1
ATOM 1736 O O . THR A 1 225 ? 6.600 -8.791 -10.954 1.00 85.56 225 THR A O 1
ATOM 1739 N N . ILE A 1 226 ? 6.034 -7.641 -12.798 1.00 83.12 226 ILE A N 1
ATOM 1740 C CA . ILE A 1 226 ? 5.467 -6.477 -12.117 1.00 83.12 226 ILE A CA 1
ATOM 1741 C C . ILE A 1 226 ? 4.030 -6.326 -12.596 1.00 83.12 226 ILE A C 1
ATOM 1743 O O . ILE A 1 226 ? 3.782 -6.093 -13.780 1.00 83.12 226 ILE A O 1
ATOM 1747 N N . SER A 1 227 ? 3.094 -6.450 -11.668 1.00 83.50 227 SER A N 1
ATOM 1748 C CA . SER A 1 227 ? 1.682 -6.175 -11.883 1.00 83.50 227 SER A CA 1
ATOM 1749 C C . SER A 1 227 ? 1.365 -4.752 -11.415 1.00 83.50 227 SER A C 1
ATOM 1751 O O . SER A 1 227 ? 1.889 -4.279 -10.402 1.00 83.50 227 SER A O 1
ATOM 1753 N N . LEU A 1 228 ? 0.520 -4.050 -12.171 1.00 83.12 228 LEU A N 1
ATOM 1754 C CA . LEU A 1 228 ? 0.136 -2.655 -11.943 1.00 83.12 228 LEU A CA 1
ATOM 1755 C C . LEU A 1 228 ? -1.356 -2.439 -12.254 1.00 83.12 228 LEU A C 1
ATOM 1757 O O . LEU A 1 228 ? -1.932 -3.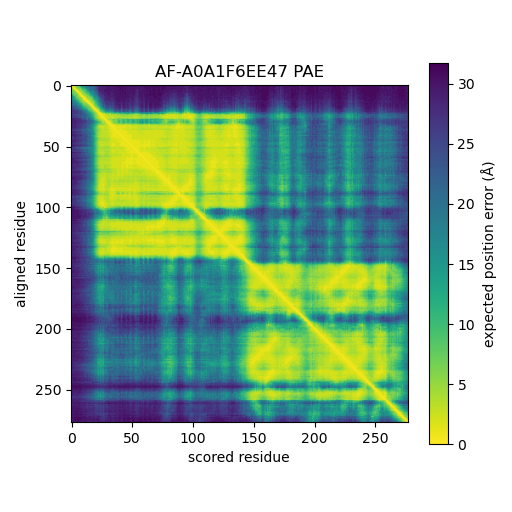183 -13.054 1.00 83.12 228 LEU A O 1
ATOM 1761 N N . PRO A 1 229 ? -2.011 -1.412 -11.678 1.00 79.94 229 PRO A N 1
ATOM 1762 C CA . PRO A 1 229 ? -3.360 -1.021 -12.092 1.00 79.94 229 PRO A CA 1
ATOM 1763 C C . PRO A 1 229 ? -3.420 -0.647 -13.577 1.00 79.94 229 PRO A C 1
ATOM 1765 O O . PRO A 1 229 ? -2.476 -0.063 -14.098 1.00 79.94 229 PRO A O 1
ATOM 1768 N N . LEU A 1 230 ? -4.576 -0.839 -14.229 1.00 81.25 230 LEU A N 1
ATOM 1769 C CA . LEU A 1 230 ? -4.815 -0.371 -15.610 1.00 81.25 230 LEU A CA 1
ATOM 1770 C C . LEU A 1 230 ? -4.479 1.111 -15.830 1.00 81.25 230 LEU A C 1
ATOM 1772 O O . LEU A 1 230 ? -4.022 1.480 -16.906 1.00 81.25 230 LEU A O 1
ATOM 1776 N N . ALA A 1 231 ? -4.663 1.956 -14.811 1.00 79.38 231 ALA A N 1
ATOM 1777 C CA . ALA A 1 231 ? -4.312 3.375 -14.875 1.00 79.38 231 ALA A CA 1
ATOM 1778 C C . ALA A 1 231 ? -2.808 3.631 -15.108 1.00 79.38 231 ALA A C 1
ATOM 1780 O O . ALA A 1 231 ? -2.444 4.710 -15.562 1.00 79.38 231 ALA A O 1
ATOM 1781 N N . ALA A 1 232 ? -1.939 2.652 -14.831 1.00 81.38 232 ALA A N 1
ATOM 1782 C CA . ALA A 1 232 ? -0.513 2.735 -15.135 1.00 81.38 232 ALA A CA 1
ATOM 1783 C C . ALA A 1 232 ? -0.213 2.639 -16.643 1.00 81.38 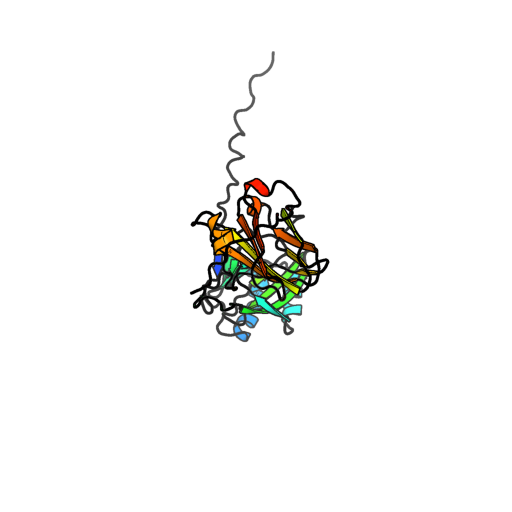232 ALA A C 1
ATOM 1785 O O . ALA A 1 232 ? 0.888 2.986 -17.055 1.00 81.38 232 ALA A O 1
ATOM 1786 N N . GLY A 1 233 ? -1.177 2.213 -17.469 1.00 80.81 233 GLY A N 1
ATOM 1787 C CA . GLY A 1 233 ? -1.008 2.109 -18.922 1.00 80.81 233 GLY A CA 1
ATOM 1788 C C . GLY A 1 233 ? -0.776 3.454 -19.619 1.00 80.81 233 GLY A C 1
ATOM 1789 O O . GLY A 1 233 ? -0.199 3.497 -20.698 1.00 80.81 233 GLY A O 1
ATOM 1790 N N . ASP A 1 234 ? -1.163 4.563 -18.984 1.00 83.94 234 ASP A N 1
ATOM 1791 C CA . ASP A 1 234 ? -0.901 5.925 -19.471 1.00 83.94 234 ASP A CA 1
ATOM 1792 C C . ASP A 1 234 ? 0.435 6.503 -18.948 1.00 83.94 234 ASP A C 1
ATOM 1794 O O . ASP A 1 234 ? 0.752 7.684 -19.150 1.00 83.94 234 ASP A O 1
ATOM 1798 N N . GLU A 1 235 ? 1.215 5.680 -18.244 1.00 87.75 235 GLU A N 1
ATOM 1799 C CA . GLU A 1 235 ? 2.422 6.053 -17.510 1.00 87.75 235 GLU A CA 1
ATOM 1800 C C . GLU A 1 235 ? 3.654 5.268 -17.989 1.00 87.75 235 GLU A C 1
ATOM 1802 O O . GLU A 1 235 ? 3.555 4.302 -18.749 1.00 87.75 235 GLU A O 1
ATOM 1807 N N . TYR A 1 236 ? 4.841 5.709 -17.561 1.00 85.62 236 TYR A N 1
ATOM 1808 C CA . TYR A 1 236 ? 6.112 5.103 -17.966 1.00 85.62 236 TYR A CA 1
ATOM 1809 C C . TYR A 1 236 ? 6.626 4.163 -16.875 1.00 85.62 236 TYR A C 1
ATOM 1811 O O . TYR A 1 236 ? 6.798 4.593 -15.734 1.00 85.62 236 TYR A O 1
ATOM 1819 N N . LEU A 1 237 ? 6.944 2.912 -17.213 1.00 84.06 237 LEU A N 1
ATOM 1820 C CA . LEU A 1 237 ? 7.645 1.996 -16.306 1.00 84.06 237 LEU A CA 1
ATOM 1821 C C . LEU A 1 237 ? 9.122 1.928 -16.694 1.00 84.06 237 LEU A C 1
ATOM 1823 O O . LEU A 1 237 ? 9.469 1.430 -17.761 1.00 84.06 237 LEU A O 1
ATOM 1827 N N . ALA A 1 238 ? 9.997 2.419 -15.823 1.00 79.44 238 ALA A N 1
ATOM 1828 C CA . ALA A 1 238 ? 11.439 2.290 -15.969 1.00 79.44 238 ALA A CA 1
ATOM 1829 C C . ALA A 1 238 ? 11.951 1.052 -15.231 1.00 79.44 238 ALA A C 1
ATOM 1831 O O . ALA A 1 238 ? 11.528 0.768 -14.113 1.00 79.44 238 ALA A O 1
ATOM 1832 N N . LEU A 1 239 ? 12.903 0.351 -15.842 1.00 79.19 239 LEU A N 1
ATOM 1833 C CA . LEU A 1 239 ? 13.556 -0.844 -15.316 1.00 79.19 239 LEU A CA 1
ATOM 1834 C C . LEU A 1 239 ? 15.076 -0.692 -15.421 1.00 79.19 239 LEU A C 1
ATOM 1836 O O . LEU A 1 239 ? 15.587 -0.177 -16.416 1.00 79.19 239 LEU A O 1
ATOM 1840 N N . CYS A 1 240 ? 15.793 -1.129 -14.391 1.00 76.38 240 CYS A N 1
ATOM 1841 C CA . CYS A 1 240 ? 17.246 -1.091 -14.280 1.00 76.38 240 CYS A CA 1
ATOM 1842 C C . CYS A 1 240 ? 17.732 -2.356 -13.562 1.00 76.38 240 CYS A C 1
ATOM 1844 O O . CYS A 1 240 ? 17.228 -2.699 -12.496 1.00 76.38 240 CYS A O 1
ATOM 1846 N N . VAL A 1 241 ? 18.694 -3.059 -14.148 1.00 76.38 241 VAL A N 1
ATOM 1847 C CA . VAL A 1 241 ? 19.213 -4.343 -13.672 1.00 76.38 241 VAL A CA 1
ATOM 1848 C C . VAL A 1 241 ? 20.730 -4.250 -13.587 1.00 76.38 241 VAL A C 1
ATOM 1850 O O . VAL A 1 241 ? 21.408 -4.117 -14.606 1.00 76.38 241 VAL A O 1
ATOM 1853 N N . ASP A 1 242 ? 21.265 -4.331 -12.371 1.00 75.88 242 ASP A N 1
ATOM 1854 C CA . ASP A 1 242 ? 22.704 -4.416 -12.134 1.00 75.88 242 ASP A CA 1
ATOM 1855 C C . ASP A 1 242 ? 23.122 -5.884 -12.056 1.00 75.88 242 ASP A C 1
ATOM 1857 O O . ASP A 1 242 ? 22.731 -6.608 -11.136 1.00 75.88 242 ASP A O 1
ATOM 1861 N N . ARG A 1 243 ? 23.945 -6.309 -13.019 1.00 74.75 243 ARG A N 1
ATOM 1862 C CA . ARG A 1 243 ? 24.394 -7.697 -13.111 1.00 74.75 243 ARG A CA 1
ATOM 1863 C C . ARG A 1 243 ? 25.457 -8.041 -12.078 1.00 74.75 243 ARG A C 1
ATOM 1865 O O . ARG A 1 243 ? 26.459 -7.323 -11.943 1.00 74.75 243 ARG A O 1
ATOM 1872 N N . GLU A 1 244 ? 25.276 -9.172 -11.401 1.00 67.88 244 GLU A N 1
ATOM 1873 C CA . GLU A 1 244 ? 26.217 -9.639 -10.382 1.00 67.88 244 GLU A CA 1
ATOM 1874 C C . GLU A 1 244 ? 27.625 -9.839 -10.974 1.00 67.88 244 GLU A C 1
ATOM 1876 O O . GLU A 1 244 ? 27.817 -10.471 -12.013 1.00 67.88 244 GLU A O 1
ATOM 1881 N N . GLY A 1 245 ? 28.639 -9.256 -10.325 1.00 61.88 245 GLY A N 1
ATOM 1882 C CA . GLY A 1 245 ? 30.049 -9.413 -10.702 1.00 61.88 245 GLY A CA 1
ATOM 1883 C C . GLY A 1 245 ? 30.479 -8.740 -12.013 1.00 61.88 245 GLY A C 1
ATOM 1884 O O . GLY A 1 245 ? 31.674 -8.722 -12.303 1.00 61.88 245 GLY A O 1
ATOM 1885 N N . GLN A 1 246 ? 29.552 -8.168 -12.789 1.00 59.12 246 GLN A N 1
ATOM 1886 C CA . GLN A 1 246 ? 29.867 -7.528 -14.071 1.00 59.12 246 GLN A CA 1
ATOM 1887 C C . GLN A 1 246 ? 29.915 -6.006 -13.984 1.00 59.12 246 GLN A C 1
ATOM 1889 O O . GLN A 1 246 ? 30.710 -5.408 -14.700 1.00 59.12 246 GLN A O 1
ATOM 1894 N N . GLY A 1 247 ? 29.155 -5.397 -13.069 1.00 57.09 247 GLY A N 1
ATOM 1895 C CA . GLY A 1 247 ? 29.103 -3.947 -12.909 1.00 57.09 247 GLY A CA 1
ATOM 1896 C C . GLY A 1 247 ? 28.548 -3.230 -14.149 1.00 57.09 247 GLY A C 1
ATOM 1897 O O . GLY A 1 247 ? 29.176 -3.205 -15.199 1.00 57.09 247 GLY A O 1
ATOM 1898 N N . GLN A 1 248 ? 27.422 -2.539 -13.954 1.00 54.97 248 GLN A N 1
ATOM 1899 C CA . GLN A 1 248 ? 26.679 -1.685 -14.896 1.00 54.97 248 GLN A CA 1
ATOM 1900 C C . GLN A 1 248 ? 25.643 -2.346 -15.816 1.00 54.97 248 GLN A C 1
ATOM 1902 O O . GLN A 1 248 ? 25.711 -3.522 -16.156 1.00 54.97 248 GLN A O 1
ATOM 1907 N N . SER A 1 249 ? 24.640 -1.518 -16.126 1.00 58.72 249 SER A N 1
ATOM 1908 C CA . SER A 1 249 ? 23.212 -1.808 -16.022 1.00 58.72 249 SER A CA 1
ATOM 1909 C C . SER A 1 249 ? 22.534 -2.054 -17.367 1.00 58.72 249 SER A C 1
ATOM 1911 O O . SER A 1 249 ? 22.599 -1.192 -18.252 1.00 58.72 249 SER A O 1
ATOM 1913 N N . ASP A 1 250 ? 21.785 -3.148 -17.477 1.00 58.88 250 ASP A N 1
ATOM 1914 C CA . ASP A 1 250 ? 20.746 -3.260 -18.501 1.00 58.88 250 ASP A CA 1
ATOM 1915 C C . ASP A 1 250 ? 19.491 -2.559 -17.997 1.00 58.88 250 ASP A C 1
ATOM 1917 O O . ASP A 1 250 ? 19.167 -2.611 -16.813 1.00 58.88 250 ASP A O 1
ATOM 1921 N N . GLY A 1 251 ? 18.763 -1.881 -18.871 1.00 64.06 251 GLY A N 1
ATOM 1922 C CA . GLY A 1 251 ? 17.535 -1.226 -18.451 1.00 64.06 251 GLY A CA 1
ATOM 1923 C C . GLY A 1 251 ? 16.616 -0.947 -19.612 1.00 64.06 251 GLY A C 1
ATOM 1924 O O . GLY A 1 251 ? 17.000 -1.058 -20.770 1.00 64.06 251 GLY A O 1
ATOM 1925 N N . GLY A 1 252 ? 15.399 -0.534 -19.319 1.00 72.25 252 GLY A N 1
ATOM 1926 C CA . GLY A 1 252 ? 14.437 -0.187 -20.349 1.00 72.25 252 GLY A CA 1
ATOM 1927 C C . GLY A 1 252 ? 13.357 0.723 -19.811 1.00 72.25 252 GLY A C 1
ATOM 1928 O O . GLY A 1 252 ? 13.235 0.936 -18.605 1.00 72.25 252 GLY A O 1
ATOM 1929 N N . VAL A 1 253 ? 12.589 1.275 -20.737 1.00 74.81 253 VAL A N 1
ATOM 1930 C CA . VAL A 1 253 ? 11.381 2.034 -20.440 1.00 74.81 253 VAL A CA 1
ATOM 1931 C C . VAL A 1 253 ? 10.259 1.389 -21.230 1.00 74.81 253 VAL A C 1
ATOM 1933 O O . VAL A 1 253 ? 10.408 1.189 -22.435 1.00 74.81 253 VAL A O 1
ATOM 1936 N N . ILE A 1 254 ? 9.177 1.048 -20.540 1.00 78.75 254 ILE A N 1
ATOM 1937 C CA . ILE A 1 254 ? 7.887 0.749 -21.154 1.00 78.75 254 ILE A CA 1
ATOM 1938 C C . ILE A 1 254 ? 7.157 2.080 -21.263 1.00 78.75 254 ILE A C 1
ATOM 1940 O O . ILE A 1 254 ? 6.914 2.742 -20.248 1.00 78.75 254 ILE A O 1
ATOM 1944 N N . GLU A 1 255 ? 6.883 2.504 -22.491 1.00 84.62 255 GLU A N 1
ATOM 1945 C CA . GLU A 1 255 ? 6.149 3.735 -22.760 1.00 84.62 255 GLU A CA 1
ATOM 1946 C C . GLU A 1 255 ? 4.634 3.472 -22.767 1.00 84.62 255 GLU A C 1
ATOM 1948 O O . GLU A 1 255 ? 4.209 2.335 -22.979 1.00 84.62 255 GLU A O 1
ATOM 1953 N N . PRO A 1 256 ? 3.793 4.513 -22.606 1.00 84.50 256 PRO A N 1
ATOM 1954 C CA . PRO A 1 256 ? 2.338 4.374 -22.665 1.00 84.50 256 PRO A CA 1
ATOM 1955 C C . PRO A 1 256 ? 1.817 3.603 -23.894 1.00 84.50 256 PRO A C 1
ATOM 1957 O O . PRO A 1 256 ? 0.856 2.844 -23.811 1.00 84.50 256 PRO A O 1
ATOM 1960 N N . SER A 1 257 ? 2.471 3.759 -25.051 1.00 80.06 257 SER A N 1
ATOM 1961 C CA . SER A 1 257 ? 2.113 3.053 -26.289 1.00 80.06 257 SER A CA 1
ATOM 1962 C C . SER A 1 257 ? 2.365 1.546 -26.248 1.00 80.06 257 SER A C 1
ATOM 1964 O O . SER A 1 257 ? 1.718 0.803 -26.992 1.00 80.06 257 SER A O 1
ATOM 1966 N N . ASP A 1 258 ? 3.281 1.104 -25.390 1.00 76.38 258 ASP A N 1
ATOM 1967 C CA . ASP A 1 258 ? 3.885 -0.227 -25.435 1.00 76.38 258 ASP A CA 1
ATOM 1968 C C . ASP A 1 258 ? 3.198 -1.208 -24.469 1.00 76.38 258 ASP A C 1
ATOM 1970 O O . ASP A 1 258 ? 3.413 -2.415 -24.543 1.00 76.38 258 ASP A O 1
ATOM 1974 N N . TRP A 1 259 ? 2.291 -0.716 -23.616 1.00 72.94 259 TRP A N 1
ATOM 1975 C CA . TRP A 1 259 ? 1.479 -1.534 -22.702 1.00 72.94 259 TRP A CA 1
ATOM 1976 C C . TRP A 1 259 ? 0.492 -2.481 -23.397 1.00 72.94 259 TRP A C 1
ATOM 1978 O O . TRP A 1 259 ? -0.048 -3.384 -22.761 1.00 72.94 259 TRP A O 1
ATOM 1988 N N . ASN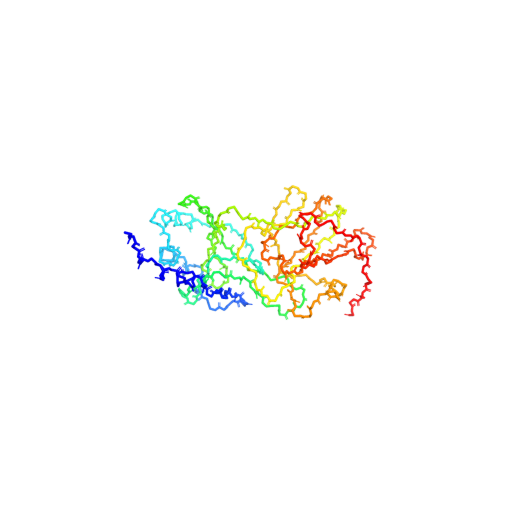 A 1 260 ? 0.229 -2.283 -24.692 1.00 58.62 260 ASN A N 1
ATOM 1989 C CA . ASN A 1 260 ? -0.768 -3.051 -25.444 1.00 58.62 260 ASN A CA 1
ATOM 1990 C C . ASN A 1 260 ? -0.326 -4.491 -25.767 1.00 58.62 260 ASN A C 1
ATOM 1992 O O . ASN A 1 260 ? -1.132 -5.293 -26.244 1.00 58.62 260 ASN A O 1
ATOM 1996 N N . GLU A 1 261 ? 0.929 -4.839 -25.486 1.00 51.47 261 GLU A N 1
ATOM 1997 C CA . GLU A 1 261 ? 1.412 -6.214 -25.484 1.00 51.47 261 GLU A CA 1
ATOM 1998 C C . GLU A 1 261 ? 1.392 -6.714 -24.033 1.00 51.47 261 GLU A C 1
ATOM 2000 O O . GLU A 1 261 ? 2.237 -6.342 -23.227 1.00 51.47 261 GLU A O 1
ATOM 2005 N N . PHE A 1 262 ? 0.413 -7.562 -23.686 1.00 42.72 262 PHE A N 1
ATOM 2006 C CA . PHE A 1 262 ? 0.169 -8.108 -22.330 1.00 42.72 262 PHE A CA 1
ATOM 2007 C C . PHE A 1 262 ? 1.374 -8.813 -21.670 1.00 42.72 262 PHE A C 1
ATOM 2009 O O . PHE A 1 262 ? 1.293 -9.289 -20.539 1.00 42.72 262 PHE A O 1
ATOM 2016 N N . THR A 1 263 ? 2.486 -8.933 -22.383 1.00 49.38 263 THR A N 1
ATOM 2017 C CA . THR A 1 263 ? 3.751 -9.463 -21.898 1.00 49.38 263 THR A CA 1
ATOM 2018 C C . THR A 1 263 ? 4.855 -8.687 -22.602 1.00 49.38 263 THR A C 1
ATOM 2020 O O . THR A 1 263 ? 5.351 -9.099 -23.649 1.00 49.38 263 THR A O 1
ATOM 2023 N N . TYR A 1 264 ? 5.210 -7.523 -22.061 1.00 48.06 264 TYR A N 1
ATOM 2024 C CA . TYR A 1 264 ? 6.314 -6.741 -22.603 1.00 48.06 264 TYR A CA 1
ATOM 2025 C C . TYR A 1 264 ? 7.644 -7.346 -22.157 1.00 48.06 264 TYR A C 1
ATOM 2027 O O . TYR A 1 264 ? 8.097 -7.085 -21.046 1.00 48.06 264 TYR A O 1
ATOM 2035 N N . ALA A 1 265 ? 8.277 -8.141 -23.020 1.00 53.75 265 ALA A N 1
ATOM 2036 C CA . ALA A 1 265 ? 9.644 -8.594 -22.804 1.00 53.75 265 ALA A CA 1
ATOM 2037 C C . ALA A 1 265 ? 10.599 -7.417 -23.036 1.00 53.75 265 ALA A C 1
ATOM 2039 O O . ALA A 1 265 ? 10.714 -6.927 -24.160 1.00 53.75 265 ALA A O 1
ATOM 2040 N N . LEU A 1 266 ? 11.293 -6.961 -21.987 1.00 53.75 266 LEU A N 1
ATOM 2041 C CA . LEU A 1 266 ? 12.272 -5.882 -22.126 1.00 53.75 266 LEU A CA 1
ATOM 2042 C C . LEU A 1 266 ? 13.308 -6.232 -23.210 1.00 53.75 266 LEU A C 1
ATOM 2044 O O . LEU A 1 266 ? 14.043 -7.212 -23.049 1.00 53.75 266 LEU A O 1
ATOM 2048 N N . PRO A 1 267 ? 13.435 -5.437 -24.289 1.00 50.28 267 PRO A N 1
ATOM 2049 C CA . PRO A 1 267 ? 14.562 -5.592 -25.190 1.00 50.28 267 PRO A CA 1
ATOM 2050 C C . PRO A 1 267 ? 15.846 -5.243 -24.421 1.00 50.28 267 PRO A C 1
ATOM 2052 O O . PRO A 1 267 ? 15.842 -4.270 -23.661 1.00 50.28 267 PRO A O 1
ATOM 2055 N N . PRO A 1 268 ? 16.956 -5.981 -24.602 1.00 49.53 268 PRO A N 1
ATOM 2056 C CA . PRO A 1 268 ? 18.225 -5.625 -23.982 1.00 49.53 268 PRO A CA 1
ATOM 2057 C C . PRO A 1 268 ? 18.679 -4.264 -24.526 1.00 49.53 268 PRO A C 1
ATOM 2059 O O . PRO A 1 268 ? 19.154 -4.161 -25.658 1.00 49.53 268 PRO A O 1
ATOM 2062 N N . GLN A 1 269 ? 18.495 -3.205 -23.738 1.00 54.12 269 GLN A N 1
ATOM 2063 C CA . GLN A 1 269 ? 19.034 -1.880 -24.022 1.00 54.12 269 GLN A CA 1
ATOM 2064 C C . GLN A 1 269 ? 20.156 -1.596 -23.024 1.00 54.12 269 GLN A C 1
ATOM 2066 O O . GLN A 1 269 ? 19.947 -1.531 -21.812 1.00 54.12 269 GLN A O 1
ATOM 2071 N N . VAL A 1 270 ? 21.364 -1.442 -23.564 1.00 50.44 270 VAL A N 1
ATOM 2072 C CA . VAL A 1 270 ? 22.551 -1.066 -22.796 1.00 50.44 270 VAL A CA 1
ATOM 2073 C C . VAL A 1 270 ? 22.585 0.455 -22.722 1.00 50.44 270 VAL A C 1
ATOM 2075 O O . VAL A 1 270 ? 22.758 1.129 -23.741 1.00 50.44 270 VAL A O 1
ATOM 2078 N N . TRP A 1 271 ? 22.408 1.007 -21.525 1.00 49.72 271 TRP A N 1
ATOM 2079 C CA . TRP A 1 271 ? 22.446 2.452 -21.313 1.00 49.72 271 TRP A CA 1
ATOM 2080 C C . TRP A 1 271 ? 23.878 2.924 -21.046 1.00 49.72 271 TRP A C 1
ATOM 2082 O O . TRP A 1 271 ? 24.597 2.289 -20.272 1.00 49.72 271 TRP A O 1
ATOM 2092 N N . PRO A 1 272 ? 24.324 4.049 -21.640 1.00 38.25 272 PRO A N 1
ATOM 2093 C CA . PRO A 1 272 ? 25.613 4.629 -21.301 1.00 38.25 272 PRO A CA 1
ATOM 2094 C C . PRO A 1 272 ? 25.599 5.061 -19.836 1.00 38.25 272 PRO A C 1
ATOM 2096 O O . PRO A 1 272 ? 24.749 5.847 -19.408 1.00 38.25 272 PRO A O 1
ATOM 2099 N N . VAL A 1 273 ? 26.549 4.544 -19.060 1.00 42.00 273 VAL A N 1
ATOM 2100 C CA . VAL A 1 273 ? 26.604 4.864 -17.641 1.00 42.00 273 VAL A CA 1
ATOM 2101 C C . VAL A 1 273 ? 27.283 6.196 -17.421 1.00 42.00 273 VAL A C 1
ATOM 2103 O O . VAL A 1 273 ? 28.493 6.359 -17.578 1.00 42.00 273 VAL A O 1
ATOM 2106 N N . TRP A 1 274 ? 26.483 7.152 -16.979 1.00 35.53 274 TRP A N 1
ATOM 2107 C CA . TRP A 1 274 ? 26.984 8.380 -16.398 1.00 35.53 274 TRP A CA 1
ATOM 2108 C C . TRP A 1 274 ? 27.477 8.048 -14.992 1.00 35.53 274 TRP A C 1
ATOM 2110 O O . TRP A 1 274 ? 26.701 7.637 -14.133 1.00 35.53 274 TRP A O 1
ATOM 2120 N N . ARG A 1 275 ? 28.784 8.147 -14.741 1.00 30.30 275 ARG A N 1
ATOM 2121 C CA . ARG A 1 275 ? 29.286 8.038 -13.366 1.00 30.30 275 ARG A CA 1
ATOM 2122 C C . ARG A 1 275 ? 28.605 9.132 -12.544 1.00 30.30 275 ARG A C 1
ATOM 2124 O O . ARG A 1 275 ? 28.647 10.294 -12.943 1.00 30.30 275 ARG A O 1
ATOM 2131 N N . ALA A 1 276 ? 27.962 8.749 -11.441 1.00 29.05 276 ALA A N 1
ATOM 2132 C CA . ALA A 1 276 ? 27.572 9.710 -10.421 1.00 29.05 276 ALA A CA 1
ATOM 2133 C C . ALA A 1 276 ? 28.841 10.473 -10.006 1.00 29.05 276 ALA A C 1
ATOM 2135 O O . ALA A 1 276 ? 29.858 9.841 -9.704 1.00 29.05 276 ALA A O 1
ATOM 2136 N N . PHE A 1 277 ? 28.796 11.799 -10.113 1.00 28.75 277 PHE A N 1
ATOM 2137 C CA . PHE A 1 277 ? 29.800 12.687 -9.533 1.00 28.75 277 PHE A CA 1
ATOM 2138 C C . PHE A 1 277 ? 29.605 12.768 -8.021 1.00 28.75 277 PHE A C 1
ATOM 2140 O O . PHE A 1 277 ? 28.430 12.742 -7.588 1.00 28.75 277 PHE A O 1
#